Protein AF-A0A540NFS0-F1 (afdb_monomer)

Organism: Malus baccata (NCBI:txid106549)

pLDDT: mean 83.72, std 15.16, range [25.86, 98.44]

Structure (mmCIF, N/CA/C/O backbone):
data_AF-A0A540NFS0-F1
#
_entry.id   AF-A0A540NFS0-F1
#
loop_
_atom_site.group_PDB
_atom_site.id
_atom_site.type_symbol
_atom_site.label_atom_id
_atom_site.label_alt_id
_atom_site.label_comp_id
_atom_site.label_asym_id
_atom_site.label_entity_id
_atom_site.label_seq_id
_atom_site.pdbx_PDB_ins_code
_atom_site.Cartn_x
_atom_site.Cartn_y
_atom_site.Cartn_z
_atom_site.occupancy
_atom_site.B_iso_or_equiv
_atom_site.auth_seq_id
_atom_site.auth_comp_id
_atom_site.auth_asym_id
_atom_site.auth_atom_id
_atom_site.pdbx_PDB_model_num
ATOM 1 N N . MET A 1 1 ? 16.323 -4.408 -27.772 1.00 67.06 1 MET A N 1
ATOM 2 C CA . MET A 1 1 ? 15.916 -5.710 -27.208 1.00 67.06 1 MET A CA 1
ATOM 3 C C . MET A 1 1 ? 16.796 -5.988 -26.009 1.00 67.06 1 MET A C 1
ATOM 5 O O . MET A 1 1 ? 17.958 -5.592 -26.059 1.00 67.06 1 MET A O 1
ATOM 9 N N . SER A 1 2 ? 16.240 -6.564 -24.946 1.00 80.75 2 SER A N 1
ATOM 10 C CA . SER A 1 2 ? 17.033 -7.088 -23.833 1.00 80.75 2 SER A CA 1
ATOM 11 C C . SER A 1 2 ? 17.829 -8.321 -24.277 1.00 80.75 2 SER A C 1
ATOM 13 O O . SER A 1 2 ? 17.412 -9.046 -25.181 1.00 80.75 2 SER A O 1
ATOM 15 N N . ASN A 1 3 ? 18.979 -8.538 -23.646 1.00 79.00 3 ASN A N 1
ATOM 16 C CA . ASN A 1 3 ? 19.834 -9.702 -23.839 1.00 79.00 3 ASN A CA 1
ATOM 17 C C . ASN A 1 3 ? 19.382 -10.913 -23.006 1.00 79.00 3 ASN A C 1
ATOM 19 O O . ASN A 1 3 ? 19.748 -12.037 -23.337 1.00 79.00 3 ASN A O 1
ATOM 23 N N . THR A 1 4 ? 18.613 -10.701 -21.931 1.00 78.06 4 THR A N 1
ATOM 24 C CA . THR A 1 4 ? 18.210 -11.761 -20.987 1.00 78.06 4 THR A CA 1
ATOM 25 C C . THR A 1 4 ? 16.770 -12.232 -21.153 1.00 78.06 4 THR A C 1
ATOM 27 O O . THR A 1 4 ? 16.489 -13.395 -20.869 1.00 78.06 4 THR A O 1
ATOM 30 N N . ASN A 1 5 ? 15.853 -11.382 -21.625 1.00 79.75 5 ASN A N 1
ATOM 31 C CA . ASN A 1 5 ? 14.473 -11.786 -21.900 1.00 79.75 5 ASN A CA 1
ATOM 32 C C . ASN A 1 5 ? 13.927 -11.078 -23.156 1.00 79.75 5 ASN A C 1
ATOM 34 O O . ASN A 1 5 ? 13.853 -9.848 -23.167 1.00 79.75 5 ASN A O 1
ATOM 38 N N . PRO A 1 6 ? 13.500 -11.819 -24.197 1.00 84.88 6 PRO A N 1
ATOM 39 C CA . PRO A 1 6 ? 13.003 -11.228 -25.440 1.00 84.88 6 PRO A CA 1
ATOM 40 C C . PRO A 1 6 ? 11.716 -10.401 -25.280 1.00 84.88 6 PRO A C 1
ATOM 42 O O . PRO A 1 6 ? 11.425 -9.583 -26.148 1.00 84.88 6 PRO A O 1
ATOM 45 N N . GLU A 1 7 ? 10.965 -10.568 -24.189 1.00 85.31 7 GLU A N 1
ATOM 46 C CA . GLU A 1 7 ? 9.770 -9.767 -23.887 1.00 85.31 7 GLU A CA 1
ATOM 47 C C . GLU A 1 7 ? 10.099 -8.349 -23.398 1.00 85.31 7 GLU A C 1
ATOM 49 O O . GLU A 1 7 ? 9.220 -7.484 -23.344 1.00 85.31 7 GLU A O 1
ATOM 54 N N . TYR A 1 8 ? 11.357 -8.094 -23.023 1.00 91.88 8 TYR A N 1
ATOM 55 C CA . TYR A 1 8 ? 11.785 -6.802 -22.509 1.00 91.88 8 TYR A CA 1
ATOM 56 C C . TYR A 1 8 ? 12.587 -6.004 -23.527 1.00 91.88 8 TYR A C 1
ATOM 58 O O . TYR A 1 8 ? 13.374 -6.505 -24.338 1.00 91.88 8 TYR A O 1
ATOM 66 N N . VAL A 1 9 ? 12.425 -4.693 -23.432 1.00 95.12 9 VAL A N 1
ATOM 67 C CA . VAL A 1 9 ? 13.086 -3.727 -24.290 1.00 95.12 9 VAL A CA 1
ATOM 68 C C . VAL A 1 9 ? 13.785 -2.663 -23.463 1.00 95.12 9 VAL A C 1
ATOM 70 O O . VAL A 1 9 ? 13.350 -2.280 -22.380 1.00 95.12 9 VAL A O 1
ATOM 73 N N . HIS A 1 10 ? 14.865 -2.142 -24.030 1.00 95.88 10 HIS A N 1
ATOM 74 C CA . HIS A 1 10 ? 15.434 -0.868 -23.627 1.00 95.88 10 HIS A CA 1
ATOM 75 C C . HIS A 1 10 ? 14.914 0.198 -24.578 1.00 95.88 10 HIS A C 1
ATOM 77 O O . HIS A 1 10 ? 14.961 0.013 -25.797 1.00 95.88 10 HIS A O 1
ATOM 83 N N . ILE A 1 11 ? 14.471 1.324 -24.031 1.00 95.38 11 ILE A N 1
ATOM 84 C CA . ILE A 1 11 ? 14.077 2.482 -24.830 1.00 95.38 11 ILE A CA 1
ATOM 85 C C . ILE A 1 11 ? 15.196 3.507 -24.736 1.00 95.38 11 ILE A C 1
ATOM 87 O O . ILE A 1 11 ? 15.672 3.828 -23.647 1.00 95.38 11 ILE A O 1
ATOM 91 N N . LYS A 1 12 ? 15.637 4.004 -25.890 1.00 95.94 12 LYS A N 1
ATOM 92 C CA . LYS A 1 12 ? 16.743 4.952 -26.012 1.00 95.94 12 LYS A CA 1
ATOM 93 C C . LYS A 1 12 ? 16.241 6.219 -26.679 1.00 95.94 12 LYS A C 1
ATOM 95 O O . LYS A 1 12 ? 15.674 6.161 -27.767 1.00 95.94 12 LYS A O 1
ATOM 100 N N . CYS A 1 13 ? 16.471 7.360 -26.046 1.00 93.94 13 CYS A N 1
ATOM 101 C CA . CYS A 1 13 ? 16.164 8.646 -26.644 1.00 93.94 13 CYS A CA 1
ATOM 102 C C . CYS A 1 13 ? 17.103 8.900 -27.831 1.00 93.94 13 CYS A C 1
ATOM 104 O O . CYS A 1 13 ? 18.325 8.746 -27.730 1.00 93.94 13 CYS A O 1
ATOM 106 N N . SER A 1 14 ? 16.535 9.268 -28.978 1.00 94.81 14 SER A N 1
ATOM 107 C CA . SER A 1 14 ? 17.290 9.458 -30.218 1.00 94.81 14 SER A CA 1
ATOM 108 C C . SER A 1 14 ? 18.199 10.687 -30.173 1.00 94.81 14 SER A C 1
ATOM 110 O O . SER A 1 14 ? 19.272 10.647 -30.772 1.00 94.81 14 SER A O 1
ATOM 112 N N . SER A 1 15 ? 17.810 11.737 -29.440 1.00 95.06 15 SER A N 1
ATOM 113 C CA . SER A 1 15 ? 18.533 13.012 -29.391 1.00 95.06 15 SER A CA 1
ATOM 114 C C . SER A 1 15 ? 19.788 12.944 -28.524 1.00 95.06 15 SER A C 1
ATOM 116 O O . SER A 1 15 ? 20.881 13.238 -28.996 1.00 95.06 15 SER A O 1
ATOM 118 N N . ASN A 1 16 ? 19.658 12.514 -27.268 1.00 94.88 16 ASN A N 1
ATOM 119 C CA . ASN A 1 16 ? 20.776 12.476 -26.322 1.00 94.88 16 ASN A CA 1
ATOM 120 C C . ASN A 1 16 ? 21.456 11.102 -26.229 1.00 94.88 16 ASN A C 1
ATOM 122 O O . ASN A 1 16 ? 22.426 10.956 -25.491 1.00 94.88 16 ASN A O 1
ATOM 126 N N . ARG A 1 17 ? 20.957 10.098 -26.965 1.00 96.12 17 ARG A N 1
ATOM 127 C CA . ARG A 1 17 ? 21.465 8.717 -26.978 1.00 96.12 17 ARG A CA 1
ATOM 128 C C . ARG A 1 17 ? 21.472 8.040 -25.600 1.00 96.12 17 ARG A C 1
ATOM 130 O O . ARG A 1 17 ? 22.175 7.047 -25.437 1.00 96.12 17 ARG A O 1
ATOM 137 N N . LYS A 1 18 ? 20.674 8.510 -24.642 1.00 97.19 18 LYS A N 1
ATOM 138 C CA . LYS A 1 18 ? 20.559 7.904 -23.310 1.00 97.19 18 LYS A CA 1
ATOM 139 C C . LYS A 1 18 ? 19.346 6.988 -23.218 1.00 97.19 18 LYS A C 1
ATOM 141 O O . LYS A 1 18 ? 18.332 7.201 -23.885 1.00 97.19 18 LYS A O 1
ATOM 146 N N . TYR A 1 19 ? 19.453 5.967 -22.381 1.00 97.56 19 TYR A N 1
ATOM 147 C CA . TYR A 1 19 ? 18.373 5.042 -22.073 1.00 97.56 19 TYR A CA 1
ATOM 148 C C . TYR A 1 19 ? 17.400 5.656 -21.069 1.00 97.56 19 TYR A C 1
ATOM 150 O O . TYR A 1 19 ? 17.786 6.428 -20.181 1.00 97.56 19 TYR A O 1
ATOM 158 N N . LEU A 1 20 ? 16.126 5.315 -21.238 1.00 96.75 20 LEU A N 1
ATOM 159 C CA . LEU A 1 20 ? 15.072 5.665 -20.301 1.00 96.75 20 LEU A CA 1
ATOM 160 C C . LEU A 1 20 ? 15.255 4.856 -19.012 1.00 96.75 20 LEU A C 1
ATOM 162 O O . LEU A 1 20 ? 15.540 3.660 -19.054 1.00 96.75 20 LEU A O 1
ATOM 166 N N . LYS A 1 21 ? 15.086 5.520 -17.871 1.00 94.50 21 LYS A N 1
ATOM 167 C CA . LYS A 1 21 ? 15.074 4.912 -16.536 1.00 94.50 21 LYS A CA 1
ATOM 168 C C . LYS A 1 21 ? 14.161 5.693 -15.602 1.00 94.50 21 LYS A C 1
ATOM 170 O O . LYS A 1 21 ? 13.910 6.874 -15.849 1.00 94.50 21 LYS A O 1
ATOM 175 N N . LYS A 1 22 ? 13.727 5.083 -14.502 1.00 89.38 22 LYS A N 1
ATOM 176 C CA . LYS A 1 22 ? 13.072 5.828 -13.421 1.00 89.38 22 LYS A CA 1
ATOM 177 C C . LYS A 1 22 ? 14.056 6.808 -12.771 1.00 89.38 22 LYS A C 1
ATOM 179 O O . LYS A 1 22 ? 15.254 6.531 -12.657 1.00 89.38 22 LYS A O 1
ATOM 184 N N . ALA A 1 23 ? 13.563 7.982 -12.384 1.00 87.94 23 ALA A N 1
ATOM 185 C CA . ALA A 1 23 ? 14.337 8.943 -11.617 1.00 87.94 23 ALA A CA 1
ATOM 186 C C . ALA A 1 23 ? 14.851 8.282 -10.320 1.00 87.94 23 ALA A C 1
ATOM 188 O O . ALA A 1 23 ? 14.095 7.567 -9.662 1.00 87.94 23 ALA A O 1
ATOM 189 N N . PRO A 1 24 ? 16.127 8.494 -9.950 1.00 78.50 24 PRO A N 1
ATOM 190 C CA . PRO A 1 24 ? 16.738 7.813 -8.806 1.00 78.50 24 PRO A CA 1
ATOM 191 C C . PRO A 1 24 ? 16.224 8.334 -7.459 1.00 78.50 24 PRO A C 1
ATOM 193 O O . PRO A 1 24 ? 16.409 7.684 -6.433 1.00 78.50 24 PRO A O 1
ATOM 196 N N . GLU A 1 25 ? 15.610 9.516 -7.453 1.00 76.69 25 GLU A N 1
ATOM 197 C CA . GLU A 1 25 ? 15.046 10.113 -6.253 1.00 76.69 25 GLU A CA 1
ATOM 198 C C . GLU A 1 25 ? 13.857 9.285 -5.759 1.00 76.69 25 GLU A C 1
ATOM 200 O O . GLU A 1 25 ? 12.913 8.981 -6.496 1.00 76.69 25 GLU A O 1
ATOM 205 N N . LYS A 1 26 ? 13.924 8.888 -4.488 1.00 64.06 26 LYS A N 1
ATOM 206 C CA . LYS A 1 26 ? 12.953 7.977 -3.898 1.00 64.06 26 LYS A CA 1
ATOM 207 C C . LYS A 1 26 ? 11.562 8.612 -3.904 1.00 64.06 26 LYS A C 1
ATOM 209 O O . LYS A 1 26 ? 11.318 9.625 -3.259 1.00 64.06 26 LYS A O 1
ATOM 214 N N . GLY A 1 27 ? 10.644 7.957 -4.613 1.00 65.00 27 GLY A N 1
ATOM 215 C CA . GLY A 1 27 ? 9.249 8.375 -4.703 1.00 65.00 27 GLY A CA 1
ATOM 216 C C . GLY A 1 27 ? 8.964 9.480 -5.728 1.00 65.00 27 GLY A C 1
ATOM 217 O O . GLY A 1 27 ? 7.850 9.990 -5.821 1.00 65.00 27 GLY A O 1
ATOM 218 N N . THR A 1 28 ? 9.948 9.791 -6.563 1.00 76.69 28 THR A N 1
ATOM 219 C CA . THR A 1 28 ? 9.728 10.553 -7.785 1.00 76.69 28 THR A CA 1
ATOM 220 C C . THR A 1 28 ? 9.171 9.618 -8.875 1.00 76.69 28 THR A C 1
ATOM 222 O O . THR A 1 28 ? 9.769 8.569 -9.147 1.00 76.69 28 THR A O 1
ATOM 225 N N . PRO A 1 29 ? 8.027 9.947 -9.509 1.00 80.19 29 PRO A N 1
ATOM 226 C CA . PRO A 1 29 ? 7.399 9.072 -10.500 1.00 80.19 29 PRO A CA 1
ATOM 227 C C . PRO A 1 29 ? 8.037 9.187 -11.892 1.00 80.19 29 PRO A C 1
ATOM 229 O O . PRO A 1 29 ? 7.681 8.431 -12.786 1.00 80.19 29 PRO A O 1
ATOM 232 N N . TRP A 1 30 ? 8.963 10.118 -12.114 1.00 89.69 30 TRP A N 1
ATOM 233 C CA . TRP A 1 30 ? 9.432 10.472 -13.454 1.00 89.69 30 TRP A CA 1
ATOM 234 C C . TRP A 1 30 ? 10.271 9.392 -14.137 1.00 89.69 30 TRP A C 1
ATOM 236 O O . TRP A 1 30 ? 11.110 8.739 -13.514 1.00 89.69 30 TRP A O 1
ATOM 246 N N . ILE A 1 31 ? 10.101 9.280 -15.453 1.00 94.12 31 ILE A N 1
ATOM 247 C CA . ILE A 1 31 ? 11.006 8.567 -16.351 1.00 94.12 31 ILE A CA 1
ATOM 248 C C . ILE A 1 31 ? 11.923 9.584 -17.033 1.00 94.12 31 ILE A C 1
ATOM 250 O O . ILE A 1 31 ? 11.471 10.558 -17.629 1.00 94.12 31 ILE A O 1
ATOM 254 N N . LEU A 1 32 ? 13.230 9.341 -16.965 1.00 94.12 32 LEU A N 1
ATOM 255 C CA . LEU A 1 32 ? 14.272 10.211 -17.499 1.00 94.12 32 LEU A CA 1
ATOM 256 C C . LEU A 1 32 ? 15.066 9.488 -18.587 1.00 94.12 32 LEU A C 1
ATOM 258 O O . LEU A 1 32 ? 15.511 8.359 -18.389 1.00 94.12 32 LEU A O 1
ATOM 262 N N . ALA A 1 33 ? 15.348 10.170 -19.696 1.00 96.00 33 ALA A N 1
ATOM 263 C CA . ALA A 1 33 ? 16.338 9.728 -20.679 1.00 96.00 33 ALA A CA 1
ATOM 264 C C . ALA A 1 33 ? 17.755 10.090 -20.198 1.00 96.00 33 ALA A C 1
ATOM 266 O O . ALA A 1 33 ? 18.347 11.065 -20.667 1.00 96.00 33 ALA A O 1
ATOM 267 N N . ALA A 1 34 ? 18.269 9.348 -19.214 1.00 95.31 34 ALA A N 1
ATOM 268 C CA . ALA A 1 34 ? 19.476 9.719 -18.469 1.00 95.31 34 ALA A CA 1
ATOM 269 C C . ALA A 1 34 ? 20.478 8.577 -18.219 1.00 95.31 34 ALA A C 1
ATOM 271 O O . ALA A 1 34 ? 21.549 8.841 -17.678 1.00 95.31 34 ALA A O 1
ATOM 272 N N . ALA A 1 35 ? 20.168 7.324 -18.567 1.00 95.75 35 ALA A N 1
ATOM 273 C CA . ALA A 1 35 ? 21.117 6.216 -18.418 1.00 95.75 35 ALA A CA 1
ATOM 274 C C . ALA A 1 35 ? 22.099 6.149 -19.599 1.00 95.75 35 ALA A C 1
ATOM 276 O O . ALA A 1 35 ? 21.683 6.158 -20.752 1.00 95.75 35 ALA A O 1
ATOM 277 N N . GLU A 1 36 ? 23.397 6.026 -19.320 1.00 95.88 36 GLU A N 1
ATOM 278 C CA . GLU A 1 36 ? 24.425 5.875 -20.365 1.00 95.88 36 GLU A CA 1
ATOM 279 C C . GLU A 1 36 ? 24.456 4.455 -20.954 1.00 95.88 36 GLU A C 1
ATOM 281 O O . GLU A 1 36 ? 24.761 4.259 -22.130 1.00 95.88 36 GLU A O 1
ATOM 286 N N . GLN A 1 37 ? 24.108 3.454 -20.143 1.00 95.44 37 GLN A N 1
ATOM 287 C CA . GLN A 1 37 ? 24.152 2.037 -20.501 1.00 95.44 37 GLN A CA 1
ATOM 288 C C . GLN A 1 37 ? 22.843 1.332 -20.121 1.00 95.44 37 GLN A C 1
ATOM 290 O O . GLN A 1 37 ? 22.173 1.770 -19.179 1.00 95.44 37 GLN A O 1
ATOM 295 N N . PRO A 1 38 ? 22.468 0.256 -20.837 1.00 95.88 38 PRO A N 1
ATOM 296 C CA . PRO A 1 38 ? 21.357 -0.588 -20.430 1.00 95.88 38 PRO A CA 1
ATOM 297 C C . PRO A 1 38 ? 21.708 -1.338 -19.138 1.00 95.88 38 PRO A C 1
ATOM 299 O O . PRO A 1 38 ? 22.804 -1.871 -18.988 1.00 95.88 38 PRO A O 1
ATOM 302 N N . VAL A 1 39 ? 20.754 -1.389 -18.216 1.00 94.94 39 VAL A N 1
ATOM 303 C CA . VAL A 1 39 ? 20.809 -2.157 -16.966 1.00 94.94 39 VAL A CA 1
ATOM 304 C C . VAL A 1 39 ? 19.615 -3.103 -16.935 1.00 94.94 39 VAL A C 1
ATOM 306 O O . VAL A 1 39 ? 18.470 -2.644 -17.015 1.00 94.94 39 VAL A O 1
ATOM 309 N N . GLU A 1 40 ? 19.894 -4.404 -16.836 1.00 92.81 40 GLU A N 1
ATOM 310 C CA . GLU A 1 40 ? 18.890 -5.481 -16.862 1.00 92.81 40 GLU A CA 1
ATOM 311 C C . GLU A 1 40 ? 18.582 -6.080 -15.485 1.00 92.81 40 GLU A C 1
ATOM 313 O O . GLU A 1 40 ? 17.613 -6.822 -15.336 1.00 92.81 40 GLU A O 1
ATOM 318 N N . ASP A 1 41 ? 19.368 -5.742 -14.460 1.00 87.69 41 ASP A N 1
ATOM 319 C CA . ASP A 1 41 ? 19.087 -6.172 -13.093 1.00 87.69 41 ASP A CA 1
ATOM 320 C C . ASP A 1 41 ? 17.786 -5.524 -12.601 1.00 87.69 41 ASP A C 1
ATOM 322 O O . ASP A 1 41 ? 17.691 -4.307 -12.422 1.00 87.69 41 ASP A O 1
ATOM 326 N N . ARG A 1 42 ? 16.769 -6.362 -12.399 1.00 85.00 42 ARG A N 1
ATOM 327 C CA . ARG A 1 42 ? 15.421 -5.958 -11.989 1.00 85.00 42 ARG A CA 1
ATOM 328 C C . ARG A 1 42 ? 15.356 -5.495 -10.538 1.00 85.00 42 ARG A C 1
ATOM 330 O O . ARG A 1 42 ? 14.374 -4.867 -10.175 1.00 85.00 42 ARG A O 1
ATOM 337 N N . ASN A 1 43 ? 16.374 -5.775 -9.726 1.00 81.88 43 ASN A N 1
ATOM 338 C CA . ASN A 1 43 ? 16.438 -5.329 -8.336 1.00 81.88 43 ASN A CA 1
ATOM 339 C C . ASN A 1 43 ? 17.148 -3.975 -8.192 1.00 81.88 43 ASN A C 1
ATOM 341 O O . ASN A 1 43 ? 17.107 -3.365 -7.123 1.00 81.88 43 ASN A O 1
ATOM 345 N N . GLN A 1 44 ? 17.790 -3.477 -9.255 1.00 84.81 44 GLN A N 1
ATOM 346 C CA . GLN A 1 44 ? 18.489 -2.198 -9.218 1.00 84.81 44 GLN A CA 1
ATOM 347 C C . GLN A 1 44 ? 17.548 -1.030 -9.541 1.00 84.81 44 GLN A C 1
ATOM 349 O O . GLN A 1 44 ? 16.890 -1.043 -10.581 1.00 84.81 44 GLN A O 1
ATOM 354 N N . PRO A 1 45 ? 17.548 0.057 -8.743 1.00 81.06 45 PRO A N 1
ATOM 355 C CA . PRO A 1 45 ? 16.781 1.271 -9.049 1.00 81.06 45 PRO A CA 1
ATOM 356 C C . PRO A 1 45 ? 17.141 1.918 -10.396 1.00 81.06 45 PRO A C 1
ATOM 358 O O . PRO A 1 45 ? 16.387 2.723 -10.933 1.00 81.06 45 PRO A O 1
ATOM 361 N N . THR A 1 46 ? 18.315 1.587 -10.935 1.00 89.06 46 THR A N 1
ATOM 362 C CA . THR A 1 46 ? 18.825 2.037 -12.234 1.00 89.06 46 THR A CA 1
ATOM 363 C C . THR A 1 46 ? 18.372 1.168 -13.406 1.00 89.06 46 THR A C 1
ATOM 365 O O . THR A 1 46 ? 18.803 1.439 -14.526 1.00 89.06 46 THR A O 1
ATOM 368 N N . CYS A 1 47 ? 17.530 0.153 -13.174 1.00 91.00 47 CYS A N 1
ATOM 369 C CA . CYS A 1 47 ? 16.975 -0.706 -14.214 1.00 91.00 47 CYS A CA 1
ATOM 370 C C . CYS A 1 47 ? 16.395 0.121 -15.373 1.00 91.00 47 CYS A C 1
ATOM 372 O O . CYS A 1 47 ? 15.760 1.159 -15.185 1.00 91.00 47 CYS A O 1
ATOM 374 N N . THR A 1 48 ? 16.636 -0.354 -16.592 1.00 96.12 48 THR A N 1
ATOM 375 C CA . THR A 1 48 ? 16.224 0.315 -17.843 1.00 96.12 48 THR A CA 1
ATOM 376 C C . THR A 1 48 ? 15.284 -0.550 -18.678 1.00 96.12 48 THR A C 1
ATOM 378 O O . THR A 1 48 ? 15.047 -0.259 -19.853 1.00 96.12 48 THR A O 1
ATOM 381 N N . LEU A 1 49 ? 14.815 -1.659 -18.103 1.00 95.56 49 LEU A N 1
ATOM 382 C CA . LEU A 1 49 ? 13.938 -2.599 -18.778 1.00 95.56 49 LEU A CA 1
ATOM 383 C C . LEU A 1 49 ? 12.501 -2.096 -18.747 1.00 95.56 49 LEU A C 1
ATOM 385 O O . LEU A 1 49 ? 11.961 -1.730 -17.699 1.00 95.56 49 LEU A O 1
ATOM 389 N N . PHE A 1 50 ? 11.874 -2.159 -19.912 1.00 94.44 50 PHE A N 1
ATOM 390 C CA . PHE A 1 50 ? 10.449 -1.972 -20.072 1.00 94.44 50 PHE A CA 1
ATOM 391 C C . PHE A 1 50 ? 9.830 -3.179 -20.765 1.00 94.44 50 PHE A C 1
ATOM 393 O O . PHE A 1 50 ? 10.486 -3.855 -21.557 1.00 94.44 50 PHE A O 1
ATOM 400 N N . LYS A 1 51 ? 8.554 -3.423 -20.491 1.00 90.81 51 LYS A N 1
ATOM 401 C CA . LYS A 1 51 ? 7.726 -4.399 -21.194 1.00 90.81 51 LYS A CA 1
ATOM 402 C C . LYS A 1 51 ? 6.674 -3.653 -22.009 1.00 90.81 51 LYS A C 1
ATOM 404 O O . LYS A 1 51 ? 6.114 -2.666 -21.531 1.00 90.81 51 LYS A O 1
ATOM 409 N N . LEU A 1 52 ? 6.440 -4.109 -23.235 1.00 88.00 52 LEU A N 1
ATOM 410 C CA . LEU A 1 52 ? 5.347 -3.633 -24.077 1.00 88.00 52 LEU A CA 1
ATOM 411 C C . LEU A 1 52 ? 4.193 -4.624 -23.952 1.00 88.00 52 LEU A C 1
ATOM 413 O O . LEU A 1 52 ? 4.352 -5.798 -24.273 1.00 88.00 52 LEU A O 1
ATOM 417 N N . GLU A 1 53 ? 3.050 -4.157 -23.468 1.00 83.75 53 GLU A N 1
ATOM 418 C CA . GLU A 1 53 ? 1.841 -4.965 -23.319 1.00 83.75 53 GLU A CA 1
ATOM 419 C C . GLU A 1 53 ? 0.762 -4.467 -24.291 1.00 83.75 53 GLU A C 1
ATOM 421 O O . GLU A 1 53 ? 0.587 -3.257 -24.416 1.00 83.75 53 GLU A O 1
ATOM 426 N N . PRO A 1 54 ? 0.026 -5.338 -24.996 1.00 78.06 54 PRO A N 1
ATOM 427 C CA . PRO A 1 54 ? -1.092 -4.911 -25.840 1.00 78.06 54 PRO A CA 1
ATOM 428 C C . PRO A 1 54 ? -2.179 -4.190 -25.026 1.00 78.06 54 PRO A C 1
ATOM 430 O O . PRO A 1 54 ? -2.534 -4.629 -23.933 1.00 78.06 54 PRO A O 1
ATOM 433 N N . SER A 1 55 ? -2.726 -3.086 -25.544 1.00 65.25 55 SER A N 1
ATOM 434 C CA . SER A 1 55 ? -3.695 -2.256 -24.808 1.00 65.25 55 SER A CA 1
ATOM 435 C C . SER A 1 55 ? -5.167 -2.694 -24.948 1.00 65.25 55 SER A C 1
ATOM 437 O O . SER A 1 55 ? -6.006 -2.195 -24.192 1.00 65.25 55 SER A O 1
ATOM 439 N N . GLY A 1 56 ? -5.497 -3.605 -25.874 1.00 57.62 56 GLY A N 1
ATOM 440 C CA . GLY A 1 56 ? -6.877 -3.984 -26.212 1.00 57.62 56 GLY A CA 1
ATOM 441 C C . GLY A 1 56 ? -7.176 -5.486 -26.115 1.00 57.62 56 GLY A C 1
ATOM 442 O O . GLY A 1 56 ? -6.292 -6.325 -26.258 1.00 57.62 56 GLY A O 1
ATOM 443 N N . LYS A 1 57 ? -8.456 -5.821 -25.880 1.00 48.56 57 LYS A N 1
ATOM 444 C CA . LYS A 1 57 ? -9.006 -7.194 -25.961 1.00 48.56 57 LYS A CA 1
ATOM 445 C C . LYS A 1 57 ? -9.510 -7.557 -27.368 1.00 48.56 57 LYS A C 1
ATOM 447 O O . LYS A 1 57 ? -9.906 -8.696 -27.592 1.00 48.56 57 LYS A O 1
ATOM 452 N N . GLU A 1 58 ? -9.525 -6.598 -28.293 1.00 49.47 58 GLU A N 1
ATOM 453 C CA . GLU A 1 58 ? -10.049 -6.760 -29.651 1.00 49.47 58 GLU A CA 1
ATOM 454 C C . GLU A 1 58 ? -8.931 -6.773 -30.696 1.00 49.47 58 GLU A C 1
ATOM 456 O O . GLU A 1 58 ? -7.946 -6.044 -30.598 1.00 49.47 58 GLU A O 1
ATOM 461 N N . TYR A 1 59 ? -9.136 -7.581 -31.737 1.00 47.56 59 TYR A N 1
ATOM 462 C CA . TYR A 1 59 ? -8.171 -7.900 -32.797 1.00 47.56 59 TYR A CA 1
ATOM 463 C C . TYR A 1 59 ? -7.695 -6.683 -33.625 1.00 47.56 59 TYR A C 1
ATOM 465 O O . TYR A 1 59 ? -6.736 -6.795 -34.385 1.00 47.56 59 TYR A O 1
ATOM 473 N N . HIS A 1 60 ? -8.349 -5.523 -33.488 1.00 52.72 60 HIS A N 1
ATOM 474 C CA . HIS A 1 60 ? -8.061 -4.302 -34.248 1.00 52.72 60 HIS A CA 1
ATOM 475 C C . HIS A 1 60 ? -7.257 -3.235 -33.478 1.00 52.72 60 HIS A C 1
ATOM 477 O O . HIS A 1 60 ? -6.945 -2.202 -34.062 1.00 52.72 60 HIS A O 1
ATOM 483 N N . ASP A 1 61 ? -6.884 -3.462 -32.210 1.00 53.47 61 ASP A N 1
ATOM 484 C CA . ASP A 1 61 ? -6.149 -2.479 -31.381 1.00 53.47 61 ASP A CA 1
ATOM 485 C C . ASP A 1 61 ? -4.642 -2.796 -31.237 1.00 53.47 61 ASP A C 1
ATOM 487 O O . ASP A 1 61 ? -3.975 -2.316 -30.319 1.00 53.47 61 ASP A O 1
ATOM 491 N N . ASN A 1 62 ? -4.091 -3.611 -32.147 1.00 56.72 62 ASN A N 1
ATOM 492 C CA . ASN A 1 62 ? -2.712 -4.130 -32.091 1.00 56.72 62 ASN A CA 1
ATOM 493 C C . ASN A 1 62 ? -1.614 -3.051 -32.171 1.00 56.72 62 ASN A C 1
ATOM 495 O O . ASN A 1 62 ? -0.466 -3.331 -31.831 1.00 56.72 62 ASN A O 1
ATOM 499 N N . ASP A 1 63 ? -1.954 -1.828 -32.581 1.00 66.75 63 ASP A N 1
ATOM 500 C CA . ASP A 1 63 ? -1.005 -0.713 -32.675 1.00 66.75 63 ASP A CA 1
ATOM 501 C C . ASP A 1 63 ? -0.855 0.061 -31.355 1.00 66.75 63 ASP A C 1
ATOM 503 O O . ASP A 1 63 ? 0.023 0.920 -31.227 1.00 66.75 63 ASP A O 1
ATOM 507 N N . LYS A 1 64 ? -1.691 -0.229 -30.349 1.00 73.50 64 LYS A N 1
ATOM 508 C CA . LYS A 1 64 ? -1.613 0.409 -29.032 1.00 73.50 64 LYS A CA 1
ATOM 509 C C . LYS A 1 64 ? -0.930 -0.504 -28.030 1.00 73.50 64 LYS A C 1
ATOM 511 O O . LYS A 1 64 ? -1.424 -1.578 -27.686 1.00 73.50 64 LYS A O 1
ATOM 516 N N . VAL A 1 65 ? 0.178 -0.014 -27.488 1.00 80.75 65 VAL A N 1
ATOM 517 C CA . VAL A 1 65 ? 0.928 -0.685 -26.430 1.00 80.75 65 VAL A CA 1
ATOM 518 C C . VAL A 1 65 ? 0.900 0.132 -25.148 1.00 80.75 65 VAL A C 1
ATOM 520 O O . VAL A 1 65 ? 1.032 1.356 -25.152 1.00 80.75 65 VAL A O 1
ATOM 523 N N . ARG A 1 66 ? 0.759 -0.569 -24.032 1.00 84.06 66 ARG A N 1
ATOM 524 C CA . ARG A 1 66 ? 1.048 -0.086 -22.693 1.00 84.06 66 ARG A CA 1
ATOM 525 C C . ARG A 1 66 ? 2.513 -0.347 -22.408 1.00 84.06 66 ARG A C 1
ATOM 527 O O . ARG A 1 66 ? 3.039 -1.423 -22.686 1.00 84.06 66 ARG A O 1
ATOM 534 N N . LEU A 1 67 ? 3.179 0.655 -21.862 1.00 89.06 67 LEU A N 1
ATOM 535 C CA . LEU A 1 67 ? 4.573 0.549 -21.478 1.00 89.06 67 LEU A CA 1
ATOM 536 C C . LEU A 1 67 ? 4.642 0.283 -19.976 1.00 89.06 67 LEU A C 1
ATOM 538 O O . LEU A 1 67 ? 4.086 1.056 -19.208 1.00 89.06 67 LEU A O 1
ATOM 542 N N . VAL A 1 68 ? 5.334 -0.768 -19.550 1.00 87.12 68 VAL A N 1
ATOM 543 C CA . VAL A 1 68 ? 5.507 -1.117 -18.131 1.00 87.12 68 VAL A CA 1
ATOM 544 C C . VAL A 1 68 ? 6.978 -1.022 -17.768 1.00 87.12 68 VAL A C 1
ATOM 546 O O . VAL A 1 68 ? 7.817 -1.627 -18.428 1.00 87.12 68 VAL A O 1
ATOM 549 N N . HIS A 1 69 ? 7.315 -0.280 -16.717 1.00 89.69 69 HIS A N 1
ATOM 550 C CA . HIS A 1 69 ? 8.663 -0.257 -16.156 1.00 89.69 69 HIS A CA 1
ATOM 551 C C . HIS A 1 69 ? 8.892 -1.520 -15.315 1.00 89.69 69 HIS A C 1
ATOM 553 O O . HIS A 1 69 ? 8.248 -1.704 -14.281 1.00 89.69 69 HIS A O 1
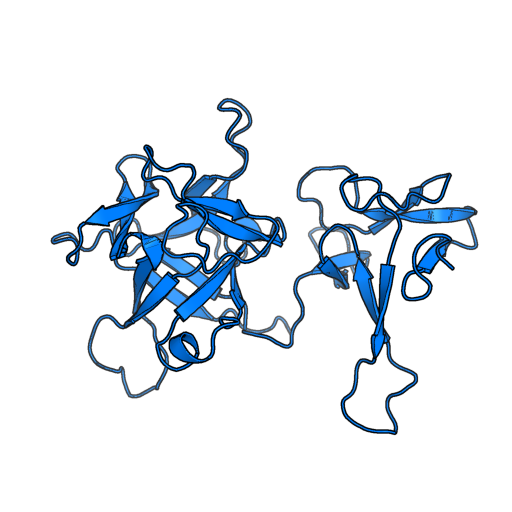ATOM 559 N N . VAL A 1 70 ? 9.808 -2.391 -15.750 1.00 86.12 70 VAL A N 1
ATOM 560 C CA . VAL A 1 70 ? 9.935 -3.770 -15.238 1.00 86.12 70 VAL A CA 1
ATOM 561 C C . VAL A 1 70 ? 10.324 -3.821 -13.763 1.00 86.12 70 VAL A C 1
ATOM 563 O O . VAL A 1 70 ? 9.812 -4.670 -13.039 1.00 86.12 70 VAL A O 1
ATOM 566 N N . GLN A 1 71 ? 11.203 -2.927 -13.299 1.00 84.81 71 GLN A N 1
ATOM 567 C CA . GLN A 1 71 ? 11.649 -2.929 -11.900 1.00 84.81 71 GLN A CA 1
ATOM 568 C C . GLN A 1 71 ? 10.528 -2.558 -10.927 1.00 84.81 71 GLN A C 1
ATOM 570 O O . GLN A 1 71 ? 10.453 -3.128 -9.846 1.00 84.81 71 GLN A O 1
ATOM 575 N N . SER A 1 72 ? 9.660 -1.610 -11.290 1.00 76.69 72 SER A N 1
ATOM 576 C CA . SER A 1 72 ? 8.565 -1.189 -10.408 1.00 76.69 72 SER A CA 1
ATOM 577 C C . SER A 1 72 ? 7.249 -1.915 -10.683 1.00 76.69 72 SER A C 1
ATOM 579 O O . SER A 1 72 ? 6.324 -1.789 -9.891 1.00 76.69 72 SER A O 1
ATOM 581 N N . GLY A 1 73 ? 7.125 -2.600 -11.824 1.00 78.06 73 GLY A N 1
ATOM 582 C CA . GLY A 1 73 ? 5.863 -3.191 -12.276 1.00 78.06 73 GLY A CA 1
ATOM 583 C C . GLY A 1 73 ? 4.758 -2.155 -12.513 1.00 78.06 73 GLY A C 1
ATOM 584 O O . GLY A 1 73 ? 3.584 -2.460 -12.334 1.00 78.06 73 GLY A O 1
ATOM 585 N N . LEU A 1 74 ? 5.126 -0.914 -12.851 1.00 78.25 74 LEU A N 1
ATOM 586 C CA . LEU A 1 74 ? 4.194 0.208 -13.013 1.00 78.25 74 LEU A CA 1
ATOM 587 C C . LEU A 1 74 ? 4.123 0.640 -14.478 1.00 78.25 74 LEU A C 1
ATOM 589 O O . LEU A 1 74 ? 5.127 0.597 -15.190 1.00 78.25 74 LEU A O 1
ATOM 593 N N . TYR A 1 75 ? 2.958 1.115 -14.898 1.00 82.75 75 TYR A N 1
ATOM 594 C CA . TYR A 1 75 ? 2.696 1.612 -16.242 1.00 82.75 75 TYR A CA 1
ATOM 595 C C . TYR A 1 75 ? 3.301 2.989 -16.440 1.00 82.75 75 TYR A C 1
ATOM 597 O O . TYR A 1 75 ? 3.284 3.818 -15.542 1.00 82.75 75 TYR A O 1
ATOM 605 N N . VAL A 1 76 ? 3.822 3.257 -17.624 1.00 87.44 76 VAL A N 1
ATOM 606 C CA . VAL A 1 76 ? 4.393 4.542 -17.998 1.00 87.44 76 VAL A CA 1
ATOM 607 C C . VAL A 1 76 ? 3.362 5.305 -18.815 1.00 87.44 76 VAL A C 1
ATOM 609 O O . VAL A 1 76 ? 2.897 4.815 -19.843 1.00 87.44 76 VAL A O 1
ATOM 612 N N . ARG A 1 77 ? 3.038 6.525 -18.386 1.00 85.00 77 ARG A N 1
ATOM 613 C CA . ARG A 1 77 ? 2.162 7.441 -19.125 1.00 85.00 77 ARG A CA 1
ATOM 614 C C . ARG A 1 77 ? 2.611 8.895 -18.958 1.00 85.00 77 ARG A C 1
ATOM 616 O O . ARG A 1 77 ? 3.387 9.187 -18.047 1.00 85.00 77 ARG A O 1
ATOM 623 N N . PRO A 1 78 ? 2.125 9.821 -19.797 1.00 83.00 78 PRO A N 1
ATOM 624 C CA . PRO A 1 78 ? 2.201 11.242 -19.491 1.00 83.00 78 PRO A CA 1
ATOM 625 C C . PRO A 1 78 ? 1.436 11.542 -18.193 1.00 83.00 78 PRO A C 1
ATOM 627 O O . PRO A 1 78 ? 0.287 11.131 -18.042 1.00 83.00 78 PRO A O 1
ATOM 630 N N . ILE A 1 79 ? 2.073 12.241 -17.258 1.00 74.88 79 ILE A N 1
ATOM 631 C CA . ILE A 1 79 ? 1.475 12.722 -16.010 1.00 74.88 79 ILE A CA 1
ATOM 632 C C . ILE A 1 79 ? 1.806 14.206 -15.813 1.00 74.88 79 ILE A C 1
ATOM 634 O O . ILE A 1 79 ? 2.819 14.705 -16.311 1.00 74.88 79 ILE A O 1
ATOM 638 N N . THR A 1 80 ? 0.952 14.895 -15.060 1.00 74.88 80 THR A N 1
ATOM 639 C CA . THR A 1 80 ? 1.120 16.305 -14.696 1.00 74.88 80 THR A CA 1
ATOM 640 C C . THR A 1 80 ? 1.254 16.425 -13.181 1.00 74.88 80 THR A C 1
ATOM 642 O O . THR A 1 80 ? 0.404 15.929 -12.444 1.00 74.88 80 THR A O 1
ATOM 645 N N . GLU A 1 81 ? 2.318 17.073 -12.704 1.00 65.06 81 GLU A N 1
ATOM 646 C CA . GLU A 1 81 ? 2.562 17.303 -11.276 1.00 65.06 81 GLU A CA 1
ATOM 647 C C . GLU A 1 81 ? 3.287 18.641 -11.052 1.00 65.06 81 GLU A C 1
ATOM 649 O O . GLU A 1 81 ? 4.400 18.877 -11.534 1.00 65.06 81 GLU A O 1
ATOM 654 N N . GLY A 1 82 ? 2.652 19.534 -10.289 1.00 73.44 82 GLY A N 1
ATOM 655 C CA . GLY A 1 82 ? 3.171 20.874 -10.023 1.00 73.44 82 GLY A CA 1
ATOM 656 C C . GLY A 1 82 ? 3.370 21.671 -11.314 1.00 73.44 82 GLY A C 1
ATOM 657 O O . GLY A 1 82 ? 2.425 21.894 -12.060 1.00 73.44 82 GLY A O 1
ATOM 658 N N . LYS A 1 83 ? 4.611 22.095 -11.573 1.00 77.94 83 LYS A N 1
ATOM 659 C CA . LYS A 1 83 ? 4.993 22.839 -12.788 1.00 77.94 83 LYS A CA 1
ATOM 660 C C . LYS A 1 83 ? 5.316 21.953 -13.998 1.00 77.94 83 LYS A C 1
ATOM 662 O O . LYS A 1 83 ? 5.701 22.475 -15.039 1.00 77.94 83 LYS A O 1
ATOM 667 N N . PHE A 1 84 ? 5.284 20.631 -13.838 1.00 73.06 84 PHE A N 1
ATOM 668 C CA . PHE A 1 84 ? 5.654 19.687 -14.885 1.00 73.06 84 PHE A CA 1
ATOM 669 C C . PHE A 1 84 ? 4.386 19.133 -15.520 1.00 73.06 84 PHE A C 1
ATOM 671 O O . PHE A 1 84 ? 3.690 18.328 -14.908 1.00 73.06 84 PHE A O 1
ATOM 678 N N . GLU A 1 85 ? 4.089 19.572 -16.738 1.00 75.69 85 GLU A N 1
ATOM 679 C CA . GLU A 1 85 ? 2.917 19.132 -17.493 1.00 75.69 85 GLU A CA 1
ATOM 680 C C . GLU A 1 85 ? 3.304 18.063 -18.518 1.00 75.69 85 GLU A C 1
ATOM 682 O O . GLU A 1 85 ? 4.316 18.189 -19.210 1.00 75.69 85 GLU A O 1
ATOM 687 N N . SER A 1 86 ? 2.490 17.008 -18.619 1.00 80.31 86 SER A N 1
ATOM 688 C CA . SER A 1 86 ? 2.619 15.950 -19.636 1.00 80.31 86 SER A CA 1
ATOM 689 C C . SER A 1 86 ? 4.004 15.284 -19.714 1.00 80.31 86 SER A C 1
ATOM 691 O O . SER A 1 86 ? 4.472 14.900 -20.788 1.00 80.31 86 SER A O 1
ATOM 693 N N . CYS A 1 87 ? 4.672 15.117 -18.573 1.00 84.19 87 CYS A N 1
ATOM 694 C CA . CYS A 1 87 ? 5.965 14.439 -18.486 1.00 84.19 87 CYS A CA 1
ATOM 695 C C . CYS A 1 87 ? 5.771 12.924 -18.318 1.00 84.19 87 CYS A C 1
ATOM 697 O O . CYS A 1 87 ? 4.822 12.487 -17.676 1.00 84.19 87 CYS A O 1
ATOM 699 N N . LEU A 1 88 ? 6.665 12.095 -18.869 1.00 89.38 88 LEU A N 1
ATOM 700 C CA . LEU A 1 88 ? 6.571 10.642 -18.689 1.00 89.38 88 LEU A CA 1
ATOM 701 C C . LEU A 1 88 ? 6.821 10.264 -17.227 1.00 89.38 88 LEU A C 1
ATOM 703 O O . LEU A 1 88 ? 7.866 10.593 -16.663 1.00 89.38 88 LEU A O 1
ATOM 707 N N . GLY A 1 89 ? 5.899 9.510 -16.641 1.00 86.31 89 GLY A N 1
ATOM 708 C CA . GLY A 1 89 ? 6.050 8.966 -15.302 1.00 86.31 89 GLY A CA 1
ATOM 709 C C . GLY A 1 89 ? 5.369 7.616 -15.131 1.00 86.31 89 GLY A C 1
ATOM 710 O O . GLY A 1 89 ? 4.573 7.191 -15.968 1.00 86.31 89 GLY A O 1
ATOM 711 N N . VAL A 1 90 ? 5.730 6.926 -14.053 1.00 82.25 90 VAL A N 1
ATOM 712 C CA . VAL A 1 90 ? 5.168 5.631 -13.674 1.00 82.25 90 VAL A CA 1
ATOM 713 C C . VAL A 1 90 ? 3.916 5.792 -12.816 1.00 82.25 90 VAL A C 1
ATOM 715 O O . VAL A 1 90 ? 3.884 6.609 -11.898 1.00 82.25 90 VAL A O 1
ATOM 718 N N . VAL A 1 91 ? 2.902 4.981 -13.093 1.00 70.56 91 VAL A N 1
ATOM 719 C CA . VAL A 1 91 ? 1.611 4.926 -12.404 1.00 70.56 91 VAL A CA 1
ATOM 720 C C . VAL A 1 91 ? 1.123 3.482 -12.284 1.00 70.56 91 VAL A C 1
ATOM 722 O O . VAL A 1 91 ? 1.538 2.600 -13.033 1.00 70.56 91 VAL A O 1
ATOM 725 N N . THR A 1 92 ? 0.210 3.222 -11.359 1.00 64.62 92 THR A N 1
ATOM 726 C CA . THR A 1 92 ? -0.557 1.968 -11.332 1.00 64.62 92 THR A CA 1
ATOM 727 C C . THR A 1 92 ? -1.555 1.934 -12.500 1.00 64.62 92 THR A C 1
ATOM 729 O O . THR A 1 92 ? -2.041 2.988 -12.909 1.00 64.62 92 THR A O 1
ATOM 732 N N . GLU A 1 93 ? -1.839 0.754 -13.064 1.00 59.97 93 GLU A N 1
ATOM 733 C CA . GLU A 1 93 ? -2.768 0.603 -14.198 1.00 59.97 93 GLU A CA 1
ATOM 734 C C . GLU A 1 93 ? -4.177 1.111 -13.860 1.00 59.97 93 GLU A C 1
ATOM 736 O O . GLU A 1 93 ? -4.670 0.896 -12.756 1.00 59.97 93 GLU A O 1
ATOM 741 N N . GLU A 1 94 ? -4.855 1.730 -14.828 1.00 48.97 94 GLU A N 1
ATOM 742 C CA . GLU A 1 94 ? -6.230 2.230 -14.674 1.00 48.97 94 GLU A CA 1
ATOM 743 C C . GLU A 1 94 ? -7.312 1.135 -14.775 1.00 48.97 94 GLU A C 1
ATOM 745 O O . GLU A 1 94 ? -8.490 1.444 -14.622 1.00 48.97 94 GLU A O 1
ATOM 750 N N . ASN A 1 95 ? -6.957 -0.145 -14.975 1.00 41.09 95 ASN A N 1
ATOM 751 C CA . ASN A 1 95 ? -7.938 -1.216 -15.222 1.00 41.09 95 ASN A CA 1
ATOM 752 C C . ASN A 1 95 ? -8.050 -2.322 -14.158 1.00 41.09 95 ASN A C 1
ATOM 754 O O . ASN A 1 95 ? -8.761 -3.304 -14.377 1.00 41.09 95 ASN A O 1
ATOM 758 N N . SER A 1 96 ? -7.496 -2.130 -12.962 1.00 39.22 96 SER A N 1
ATOM 759 C CA . SER A 1 96 ? -7.979 -2.854 -11.782 1.00 39.22 96 SER A CA 1
ATOM 760 C C . SER A 1 96 ? -8.049 -1.933 -10.567 1.00 39.22 96 SER A C 1
ATOM 762 O O . SER A 1 96 ? -7.046 -1.673 -9.912 1.00 39.22 96 SER A O 1
ATOM 764 N N . LEU A 1 97 ? -9.285 -1.508 -10.284 1.00 46.25 97 LEU A N 1
ATOM 765 C CA . LEU A 1 97 ? -9.775 -0.831 -9.080 1.00 46.25 97 LEU A CA 1
ATOM 766 C C . LEU A 1 97 ? -9.331 0.632 -8.930 1.00 46.25 97 LEU A C 1
ATOM 768 O O . LEU A 1 97 ? -8.184 0.949 -8.631 1.00 46.25 97 LEU A O 1
ATOM 772 N N . SER A 1 98 ? -10.314 1.524 -9.108 1.00 65.62 98 SER A N 1
ATOM 773 C CA . SER A 1 98 ? -10.277 2.940 -8.731 1.00 65.62 98 SER A CA 1
ATOM 774 C C . SER A 1 98 ? -9.447 3.141 -7.465 1.00 65.62 98 SER A C 1
ATOM 776 O O . SER A 1 98 ? -9.781 2.548 -6.433 1.00 65.62 98 SER A O 1
ATOM 778 N N . SER A 1 99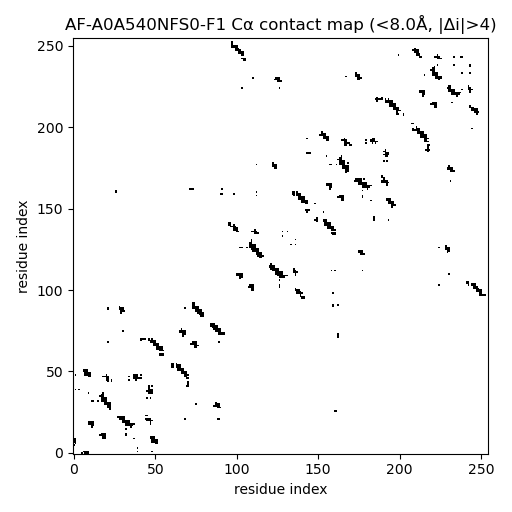 ? -8.389 3.959 -7.533 1.00 79.62 99 SER A N 1
ATOM 779 C CA . SER A 1 99 ? -7.624 4.300 -6.335 1.00 79.62 99 SER A CA 1
ATOM 780 C C . SER A 1 99 ? -8.573 4.770 -5.242 1.00 79.62 99 SER A C 1
ATOM 782 O O . SER A 1 99 ? -9.526 5.509 -5.497 1.00 79.62 99 SER A O 1
ATOM 784 N N . PHE A 1 100 ? -8.298 4.355 -4.020 1.00 86.69 100 PHE A N 1
ATOM 785 C CA . PHE A 1 100 ? -9.067 4.750 -2.861 1.00 86.69 100 PHE A CA 1
ATOM 786 C C . PHE A 1 100 ? -8.172 5.435 -1.840 1.00 86.69 100 PHE A C 1
ATOM 788 O O . PHE A 1 100 ? -6.940 5.341 -1.878 1.00 86.69 100 PHE A O 1
ATOM 795 N N . VAL A 1 101 ? -8.828 6.125 -0.919 1.00 92.50 101 VAL A N 1
ATOM 796 C CA . VAL A 1 101 ? -8.219 6.702 0.275 1.00 92.50 101 VAL A CA 1
ATOM 797 C C . VAL A 1 101 ? -8.908 6.118 1.501 1.00 92.50 101 VAL A C 1
ATOM 799 O O . VAL A 1 101 ? -10.106 5.823 1.465 1.00 92.50 101 VAL A O 1
ATOM 802 N N . LEU A 1 102 ? -8.148 5.946 2.580 1.00 94.94 102 LEU A N 1
ATOM 803 C CA . LEU A 1 102 ? -8.677 5.579 3.891 1.00 94.94 102 LEU A CA 1
ATOM 804 C C . LEU A 1 102 ? -8.567 6.781 4.809 1.00 94.94 102 LEU A C 1
ATOM 806 O O . LEU A 1 102 ? -7.485 7.354 4.933 1.00 94.94 102 LEU A O 1
ATOM 810 N N . LYS A 1 103 ? -9.665 7.138 5.465 1.00 95.12 103 LYS A N 1
ATOM 811 C CA . LYS A 1 103 ? -9.696 8.177 6.494 1.00 95.12 103 LYS A CA 1
ATOM 812 C C . LYS A 1 103 ? -10.080 7.539 7.822 1.00 95.12 103 LYS A C 1
ATOM 814 O O . LYS A 1 103 ? -11.059 6.799 7.865 1.00 95.12 103 LYS A O 1
ATOM 819 N N . ALA A 1 104 ? -9.306 7.768 8.878 1.00 94.25 104 ALA A N 1
ATOM 820 C CA . ALA A 1 104 ? -9.661 7.261 10.200 1.00 94.25 104 ALA A CA 1
ATOM 821 C C . ALA A 1 104 ? -10.777 8.114 10.804 1.00 94.25 104 ALA A C 1
ATOM 823 O O . ALA A 1 104 ? -10.672 9.339 10.847 1.00 94.25 104 ALA A O 1
ATOM 824 N N . ASP A 1 105 ? -11.813 7.459 11.324 1.00 88.88 105 ASP A N 1
ATOM 825 C CA . ASP A 1 105 ? -12.956 8.156 11.924 1.00 88.88 105 ASP A CA 1
ATOM 826 C C . ASP A 1 105 ? -12.580 8.869 13.234 1.00 88.88 105 ASP A C 1
ATOM 828 O O . ASP A 1 105 ? -13.241 9.815 13.650 1.00 88.88 105 ASP A O 1
ATOM 832 N N . THR A 1 106 ? -11.512 8.423 13.897 1.00 91.19 106 THR A N 1
ATOM 833 C CA . THR A 1 106 ? -11.128 8.896 15.232 1.00 91.19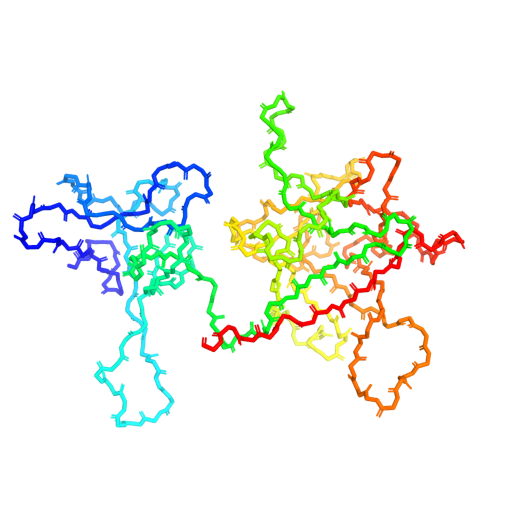 106 THR A CA 1
ATOM 834 C C . THR A 1 106 ? -10.292 10.169 15.237 1.00 91.19 106 THR A C 1
ATOM 836 O O . THR A 1 106 ? -10.350 10.916 16.211 1.00 91.19 106 THR A O 1
ATOM 839 N N . ASN A 1 107 ? -9.521 10.439 14.181 1.00 94.00 107 ASN A N 1
ATOM 840 C CA . ASN A 1 107 ? -8.707 11.657 14.077 1.00 94.00 107 ASN A CA 1
ATOM 841 C C . ASN A 1 107 ? -8.976 12.483 12.811 1.00 94.00 107 ASN A C 1
ATOM 843 O O . ASN A 1 107 ? -8.346 13.524 12.623 1.00 94.00 107 ASN A O 1
ATOM 847 N N . ASP A 1 108 ? -9.897 12.030 11.957 1.00 93.00 108 ASP A N 1
ATOM 848 C CA . ASP A 1 108 ? -10.276 12.681 10.705 1.00 93.00 108 ASP A CA 1
ATOM 849 C C . ASP A 1 108 ? -9.081 12.945 9.762 1.00 93.00 108 ASP A C 1
ATOM 851 O O . ASP A 1 108 ? -9.075 13.905 8.989 1.00 93.00 108 ASP A O 1
ATOM 855 N N . LYS A 1 109 ? -8.052 12.087 9.799 1.00 96.50 109 LYS A N 1
ATOM 856 C CA . LYS A 1 109 ? -6.891 12.149 8.896 1.00 96.50 109 LYS A CA 1
ATOM 857 C C . LYS A 1 109 ? -6.876 10.987 7.919 1.00 96.50 109 LYS A C 1
ATOM 859 O O . LYS A 1 109 ? -7.339 9.884 8.218 1.00 96.50 109 LYS A O 1
ATOM 864 N N . TYR A 1 110 ? -6.299 11.231 6.751 1.00 97.06 110 TYR A N 1
ATOM 865 C CA . TYR A 1 110 ? -6.047 10.205 5.754 1.00 97.06 110 TYR A CA 1
ATOM 866 C C . TYR A 1 110 ? -4.825 9.370 6.130 1.00 97.06 110 TYR A C 1
ATOM 868 O O . TYR A 1 110 ? -3.810 9.894 6.599 1.00 97.06 110 TYR A O 1
ATOM 876 N N . LEU A 1 111 ? -4.920 8.065 5.875 1.00 97.62 111 LEU A N 1
ATOM 877 C CA . LEU A 1 111 ? -3.779 7.165 5.886 1.00 97.62 111 LEU A CA 1
ATOM 878 C C . LEU A 1 111 ? -2.809 7.605 4.795 1.00 97.62 111 LEU A C 1
ATOM 880 O O . LEU A 1 111 ? -3.163 7.587 3.619 1.00 97.62 111 LEU A O 1
ATOM 884 N N . CYS A 1 112 ? -1.591 7.967 5.165 1.00 94.88 112 CYS A N 1
ATOM 885 C CA . CYS A 1 112 ? -0.547 8.342 4.232 1.00 94.88 112 CYS A CA 1
ATOM 886 C C . CYS A 1 112 ? 0.688 7.460 4.404 1.00 94.88 112 CYS A C 1
ATOM 888 O O . CYS A 1 112 ? 1.039 7.015 5.500 1.00 94.88 112 CYS A O 1
ATOM 890 N N . TYR A 1 113 ? 1.350 7.209 3.282 1.00 93.56 113 TYR A N 1
ATOM 891 C CA . TYR A 1 113 ? 2.705 6.696 3.255 1.00 93.56 113 TYR A CA 1
ATOM 892 C C . TYR A 1 113 ? 3.671 7.769 3.755 1.00 93.56 113 TYR A C 1
ATOM 894 O O . TYR A 1 113 ? 3.700 8.880 3.223 1.00 93.56 113 TYR A O 1
ATOM 902 N N . GLN A 1 114 ? 4.495 7.417 4.740 1.00 88.38 114 GLN A N 1
ATOM 903 C CA . GLN A 1 114 ? 5.548 8.280 5.254 1.00 88.38 114 GLN A CA 1
ATOM 904 C C . GLN A 1 114 ? 6.917 7.622 5.130 1.00 88.38 114 GLN A C 1
ATOM 906 O O . GLN A 1 114 ? 7.130 6.452 5.460 1.00 88.38 114 GLN A O 1
ATOM 911 N N . LEU A 1 115 ? 7.863 8.439 4.678 1.00 78.50 115 LEU A N 1
ATOM 912 C CA . LEU A 1 115 ? 9.271 8.104 4.655 1.00 78.50 115 LEU A CA 1
ATOM 913 C C . LEU A 1 115 ? 9.876 8.450 6.019 1.00 78.50 115 LEU A C 1
ATOM 915 O O . LEU A 1 115 ? 10.141 9.618 6.294 1.00 78.50 115 LEU A O 1
ATOM 919 N N . ASP A 1 116 ? 10.087 7.455 6.873 1.00 67.19 116 ASP A N 1
ATOM 920 C CA . ASP A 1 116 ? 10.813 7.658 8.126 1.00 67.19 116 ASP A CA 1
ATOM 921 C C . ASP A 1 116 ? 12.304 7.363 7.913 1.00 67.19 116 ASP A C 1
ATOM 923 O O . ASP A 1 116 ? 12.754 6.213 7.910 1.00 67.19 116 ASP A O 1
ATOM 927 N N . VAL A 1 117 ? 13.052 8.434 7.640 1.00 57.62 117 VAL A N 1
ATOM 928 C CA . VAL A 1 117 ? 14.486 8.391 7.319 1.00 57.62 117 VAL A CA 1
ATOM 929 C C . VAL A 1 117 ? 15.327 8.105 8.567 1.00 57.62 117 VAL A C 1
ATOM 931 O O . VAL A 1 117 ? 16.395 7.506 8.454 1.00 57.62 117 VAL A O 1
ATOM 934 N N . GLU A 1 118 ? 14.848 8.486 9.752 1.00 57.31 118 GLU A N 1
ATOM 935 C CA . GLU A 1 118 ? 15.607 8.389 11.002 1.00 57.31 118 GLU A CA 1
ATOM 936 C C . GLU A 1 118 ? 15.548 6.983 11.607 1.00 57.31 118 GLU A C 1
ATOM 938 O O . GLU A 1 118 ? 16.554 6.483 12.108 1.00 57.31 118 GLU A O 1
ATOM 943 N N . SER A 1 119 ? 14.399 6.305 11.522 1.00 58.81 119 SER A N 1
ATOM 944 C CA . SER A 1 119 ? 14.238 4.962 12.100 1.00 58.81 119 SER A CA 1
ATOM 945 C C . SER A 1 119 ? 14.740 3.824 11.206 1.00 58.81 119 SER A C 1
ATOM 947 O O . SER A 1 119 ? 14.722 2.660 11.614 1.00 58.81 119 SER A O 1
ATOM 949 N N . GLY A 1 120 ? 15.132 4.120 9.961 1.00 55.88 120 GLY A N 1
ATOM 950 C CA . GLY A 1 120 ? 15.479 3.116 8.949 1.00 55.88 120 GLY A CA 1
ATOM 951 C C . GLY A 1 120 ? 14.287 2.271 8.469 1.00 55.88 120 GLY A C 1
ATOM 952 O O . GLY A 1 120 ? 14.413 1.536 7.486 1.00 55.88 120 GLY A O 1
ATOM 953 N N . THR A 1 121 ? 13.113 2.392 9.104 1.00 58.81 121 THR A N 1
ATOM 954 C CA . THR A 1 121 ? 11.854 1.778 8.666 1.00 58.81 121 THR A CA 1
ATOM 955 C C . THR A 1 121 ? 11.163 2.673 7.647 1.00 58.81 121 THR A C 1
ATOM 957 O O . THR A 1 121 ? 10.274 3.463 7.926 1.00 58.81 121 THR A O 1
ATOM 960 N N . ASN A 1 122 ? 11.611 2.521 6.414 1.00 62.50 122 ASN A N 1
ATOM 961 C CA . ASN A 1 122 ? 11.433 3.441 5.301 1.00 62.50 122 ASN A CA 1
ATOM 962 C C . ASN A 1 122 ? 10.029 3.487 4.644 1.00 62.50 122 ASN A C 1
ATOM 964 O O . ASN A 1 122 ? 9.930 3.920 3.490 1.00 62.50 122 ASN A O 1
ATOM 968 N N . GLU A 1 123 ? 8.980 2.955 5.286 1.00 80.81 123 GLU A N 1
ATOM 969 C CA . GLU A 1 123 ? 7.719 2.556 4.621 1.00 80.81 123 GLU A CA 1
ATOM 970 C C . GLU A 1 123 ? 6.482 2.532 5.555 1.00 80.81 123 GLU A C 1
ATOM 972 O O . GLU A 1 123 ? 5.594 1.685 5.404 1.00 80.81 123 GLU A O 1
ATOM 977 N N . ILE A 1 124 ? 6.430 3.425 6.552 1.00 90.00 124 ILE A N 1
ATOM 978 C CA . ILE A 1 124 ? 5.358 3.463 7.566 1.00 90.00 124 ILE A CA 1
ATOM 979 C C . ILE A 1 124 ? 4.063 4.030 6.973 1.00 90.00 124 ILE A C 1
ATOM 981 O O . ILE A 1 124 ? 4.084 4.921 6.124 1.00 90.00 124 ILE A O 1
ATOM 985 N N . LEU A 1 125 ? 2.928 3.516 7.448 1.00 95.50 125 LEU A N 1
ATOM 986 C CA . LEU A 1 125 ? 1.598 4.029 7.138 1.00 95.50 125 LEU A CA 1
ATOM 987 C C . LEU A 1 125 ? 1.003 4.711 8.370 1.00 95.50 125 LEU A C 1
ATOM 989 O O . LEU A 1 125 ? 0.839 4.068 9.410 1.00 95.50 125 LEU A O 1
ATOM 993 N N . ARG A 1 126 ? 0.679 6.001 8.254 1.00 95.56 126 ARG A N 1
ATOM 994 C CA . ARG A 1 126 ? 0.218 6.838 9.370 1.00 95.56 126 ARG A CA 1
ATOM 995 C C . ARG A 1 126 ? -1.005 7.663 8.988 1.00 95.56 126 ARG A C 1
ATOM 997 O O . ARG A 1 126 ? -1.066 8.212 7.897 1.00 95.56 126 ARG A O 1
ATOM 1004 N N . PHE A 1 127 ? -1.970 7.781 9.890 1.00 97.06 127 PHE A N 1
ATOM 1005 C CA . PHE A 1 127 ? -3.133 8.651 9.719 1.00 97.06 127 PHE A CA 1
ATOM 1006 C C . PHE A 1 127 ? -2.789 10.084 10.135 1.00 97.06 127 PHE A C 1
ATOM 1008 O O . PHE A 1 127 ? -3.059 10.489 11.265 1.00 97.06 127 PHE A O 1
ATOM 1015 N N . SER A 1 128 ? -2.159 10.843 9.240 1.00 95.44 128 SER A N 1
ATOM 1016 C CA . SER A 1 128 ? -1.678 12.207 9.527 1.00 95.44 128 SER A CA 1
ATOM 1017 C C . SER A 1 128 ? -1.925 13.224 8.413 1.00 95.44 128 SER A C 1
ATOM 1019 O O . SER A 1 128 ? -1.774 14.417 8.658 1.00 95.44 128 SER A O 1
ATOM 1021 N N . GLU A 1 129 ? -2.300 12.792 7.207 1.00 95.19 129 GLU A N 1
ATOM 1022 C CA . GLU A 1 129 ? -2.505 13.699 6.074 1.00 95.19 129 GLU A CA 1
ATOM 1023 C C . GLU A 1 129 ? -3.910 14.316 6.095 1.00 95.19 129 GLU A C 1
ATOM 1025 O O . GLU A 1 129 ? -4.901 13.646 6.386 1.00 95.19 129 GLU A O 1
ATOM 1030 N N . GLU A 1 130 ? -4.001 15.595 5.740 1.00 94.00 130 GLU A N 1
ATOM 1031 C CA . GLU A 1 130 ? -5.261 16.342 5.624 1.00 94.00 130 GLU A CA 1
ATOM 1032 C C . GLU A 1 130 ? -5.641 16.588 4.164 1.00 94.00 130 GLU A C 1
ATOM 1034 O O . GLU A 1 130 ? -6.822 16.640 3.818 1.00 94.00 130 GLU A O 1
ATOM 1039 N N . ASN A 1 131 ? -4.642 16.728 3.291 1.00 86.38 131 ASN A N 1
ATOM 1040 C CA . ASN A 1 131 ? -4.852 17.033 1.889 1.00 86.38 131 ASN A CA 1
ATOM 1041 C C . ASN A 1 131 ? -5.348 15.794 1.130 1.00 86.38 131 ASN A C 1
ATOM 1043 O O . ASN A 1 131 ? -4.572 14.893 0.805 1.00 86.38 131 ASN A O 1
ATOM 1047 N N . SER A 1 132 ? -6.631 15.794 0.762 1.00 83.38 132 SER A N 1
ATOM 1048 C CA . SER A 1 132 ? -7.281 14.724 -0.011 1.00 83.38 132 SER A CA 1
ATOM 1049 C C . SER A 1 132 ? -6.696 14.504 -1.414 1.00 83.38 132 SER A C 1
ATOM 1051 O O . SER A 1 132 ? -6.969 13.480 -2.038 1.00 83.38 132 SER A O 1
ATOM 1053 N N . ASN A 1 133 ? -5.874 15.428 -1.918 1.00 80.62 133 ASN A N 1
ATOM 1054 C CA . ASN A 1 133 ? -5.196 15.300 -3.208 1.00 80.62 133 ASN A CA 1
ATOM 1055 C C . ASN A 1 133 ? -3.755 14.781 -3.089 1.00 80.62 133 ASN A C 1
ATOM 1057 O O . ASN A 1 133 ? -3.086 14.602 -4.110 1.00 80.62 133 ASN A O 1
ATOM 1061 N N . SER A 1 134 ? -3.266 14.531 -1.870 1.00 83.75 134 SER A N 1
ATOM 1062 C CA . SER A 1 134 ? -1.905 14.055 -1.627 1.00 83.75 134 SER A CA 1
ATOM 1063 C C . SER A 1 134 ? -1.627 12.749 -2.379 1.00 83.75 134 SER A C 1
ATOM 1065 O O . SER A 1 134 ? -2.440 11.825 -2.425 1.00 83.75 134 SER A O 1
ATOM 1067 N N . ARG A 1 135 ? -0.451 12.635 -2.999 1.00 81.88 135 ARG A N 1
ATOM 1068 C CA . ARG A 1 135 ? -0.049 11.393 -3.686 1.00 81.88 135 ARG A CA 1
ATOM 1069 C C . ARG A 1 135 ? 0.231 10.250 -2.707 1.00 81.88 135 ARG A C 1
ATOM 1071 O O . ARG A 1 135 ? 0.164 9.086 -3.086 1.00 81.88 135 ARG A O 1
ATOM 1078 N N . PHE A 1 136 ? 0.514 10.584 -1.450 1.00 88.81 136 PHE A N 1
ATOM 1079 C CA . PHE A 1 136 ? 0.901 9.638 -0.410 1.00 88.81 136 PHE A CA 1
ATOM 1080 C C . PHE A 1 136 ? -0.280 8.887 0.214 1.00 88.81 136 PHE A C 1
ATOM 1082 O O . PHE A 1 136 ? -0.053 7.899 0.905 1.00 88.81 136 PHE A O 1
ATOM 1089 N N . ILE A 1 137 ? -1.522 9.324 -0.025 1.00 92.56 137 ILE A N 1
ATOM 1090 C CA . ILE A 1 137 ? -2.728 8.714 0.566 1.00 92.56 137 ILE A CA 1
ATOM 1091 C C . ILE A 1 137 ? -3.448 7.733 -0.359 1.00 92.56 137 ILE A C 1
ATOM 1093 O O . ILE A 1 137 ? -4.502 7.209 -0.007 1.00 92.56 137 ILE A O 1
ATOM 1097 N N . LYS A 1 138 ? -2.930 7.529 -1.574 1.00 91.25 138 LYS A N 1
ATOM 1098 C CA . LYS A 1 138 ? -3.617 6.768 -2.620 1.00 91.25 138 LYS A CA 1
ATOM 1099 C C . LYS A 1 138 ? -3.224 5.302 -2.557 1.00 91.25 138 LYS A C 1
ATOM 1101 O O . LYS A 1 138 ? -2.047 4.956 -2.699 1.00 91.25 138 LYS A O 1
ATOM 1106 N N . PHE A 1 139 ? -4.214 4.429 -2.461 1.00 92.25 139 PHE A N 1
ATOM 1107 C CA . PHE A 1 139 ? -4.032 2.981 -2.473 1.00 92.25 139 PHE A CA 1
ATOM 1108 C C . PHE A 1 139 ? -4.871 2.348 -3.577 1.00 92.25 139 PHE A C 1
ATOM 1110 O O . PHE A 1 139 ? -5.860 2.918 -4.030 1.00 92.25 139 PHE A O 1
ATOM 1117 N N . THR A 1 140 ? -4.459 1.174 -4.025 1.00 90.00 140 THR A N 1
ATOM 1118 C CA . THR A 1 140 ? -5.206 0.335 -4.966 1.00 90.00 140 THR A CA 1
ATOM 1119 C C . THR A 1 140 ? -5.391 -1.045 -4.361 1.00 90.00 140 THR A C 1
ATOM 1121 O O . THR A 1 140 ? -4.686 -1.420 -3.417 1.00 90.00 140 THR A O 1
ATOM 1124 N N . THR A 1 141 ? -6.380 -1.779 -4.858 1.00 87.19 141 THR A N 1
ATOM 1125 C CA . THR A 1 141 ? -6.602 -3.168 -4.475 1.00 87.19 141 THR A CA 1
ATOM 1126 C C . THR A 1 141 ? -6.347 -4.091 -5.655 1.00 87.19 141 THR A C 1
ATOM 1128 O O . THR A 1 141 ? -6.678 -3.774 -6.792 1.00 87.19 141 THR A O 1
ATOM 1131 N N . GLU A 1 142 ? -5.780 -5.259 -5.376 1.00 87.81 142 GLU A N 1
ATOM 1132 C CA . GLU A 1 142 ? -5.679 -6.361 -6.331 1.00 87.81 142 GLU A CA 1
ATOM 1133 C C . GLU A 1 142 ? -6.383 -7.590 -5.744 1.00 87.81 142 GLU A C 1
ATOM 1135 O O . GLU A 1 142 ? -6.375 -7.802 -4.526 1.00 87.81 142 GLU A O 1
ATOM 1140 N N . LYS A 1 143 ? -7.015 -8.398 -6.603 1.00 84.00 143 LYS A N 1
ATOM 1141 C CA . LYS A 1 143 ? -7.683 -9.630 -6.169 1.00 84.00 143 LYS A CA 1
ATOM 1142 C C . LYS A 1 143 ? -6.655 -10.680 -5.706 1.00 84.00 143 LYS A C 1
ATOM 1144 O O . LYS A 1 143 ? -5.528 -10.679 -6.215 1.00 84.00 143 LYS A O 1
ATOM 1149 N N . PRO A 1 144 ? -7.038 -11.581 -4.785 1.00 86.75 144 PRO A N 1
ATOM 1150 C CA . PRO A 1 144 ? -6.235 -12.748 -4.440 1.00 86.75 144 PRO A CA 1
ATOM 1151 C C . PRO A 1 144 ? -5.991 -13.629 -5.670 1.00 86.75 144 PRO A C 1
ATOM 1153 O O . PRO A 1 144 ? -6.813 -13.670 -6.585 1.00 86.75 144 PRO A O 1
ATOM 1156 N N . ASN A 1 145 ? -4.874 -14.349 -5.678 1.00 83.06 145 ASN A N 1
ATOM 1157 C CA . ASN A 1 145 ? -4.593 -15.418 -6.633 1.00 83.06 145 ASN A CA 1
ATOM 1158 C C . ASN A 1 145 ? -5.380 -16.683 -6.294 1.00 83.06 145 ASN A C 1
ATOM 1160 O O . ASN A 1 145 ? -5.767 -17.411 -7.202 1.00 83.06 145 ASN A O 1
ATOM 1164 N N . ASN A 1 146 ? -5.599 -16.963 -5.005 1.00 78.88 146 ASN A N 1
ATOM 1165 C CA . ASN A 1 146 ? -6.401 -18.106 -4.594 1.00 78.88 146 ASN A CA 1
ATOM 1166 C C . ASN A 1 146 ? -7.903 -17.808 -4.759 1.00 78.88 146 ASN A C 1
ATOM 1168 O O . ASN A 1 146 ? -8.449 -16.905 -4.116 1.00 78.88 146 ASN A O 1
ATOM 1172 N N . GLU A 1 147 ? -8.576 -18.607 -5.591 1.00 76.00 147 GLU A N 1
ATOM 1173 C CA . GLU A 1 147 ? -10.017 -18.515 -5.851 1.00 76.00 147 GLU A CA 1
ATOM 1174 C C . GLU A 1 147 ? -10.856 -18.659 -4.573 1.00 76.00 147 GLU A C 1
ATOM 1176 O O . GLU A 1 147 ? -11.870 -17.975 -4.433 1.00 76.00 147 GLU A O 1
ATOM 1181 N N . ASP A 1 148 ? -10.383 -19.416 -3.575 1.00 78.62 148 ASP A N 1
ATOM 1182 C CA . ASP A 1 148 ? -11.059 -19.565 -2.279 1.00 78.62 148 ASP A CA 1
ATOM 1183 C C . ASP A 1 148 ? -11.235 -18.235 -1.533 1.00 78.62 148 ASP A C 1
ATOM 1185 O O . ASP A 1 148 ? -12.071 -18.136 -0.624 1.00 78.62 148 ASP A O 1
ATOM 1189 N N . TYR A 1 149 ? -10.433 -17.221 -1.865 1.00 76.00 149 TYR A N 1
ATOM 1190 C CA . TYR A 1 149 ? -10.478 -15.892 -1.260 1.00 76.00 149 TYR A CA 1
ATOM 1191 C C . TYR A 1 149 ? -11.160 -14.846 -2.149 1.00 76.00 149 TYR A C 1
ATOM 1193 O O . TYR A 1 149 ? -11.580 -13.807 -1.629 1.00 76.00 149 TYR A O 1
ATOM 1201 N N . ALA A 1 150 ? -11.305 -15.108 -3.452 1.00 64.88 150 ALA A N 1
ATOM 1202 C CA . ALA A 1 150 ? -11.784 -14.133 -4.432 1.00 64.88 150 ALA A CA 1
ATOM 1203 C C . ALA A 1 150 ? -13.210 -13.633 -4.135 1.00 64.88 150 ALA A C 1
ATOM 1205 O O . ALA A 1 150 ? -13.469 -12.435 -4.246 1.00 64.88 150 ALA A O 1
ATOM 1206 N N . ASP A 1 151 ? -14.092 -14.515 -3.658 1.00 64.94 151 ASP A N 1
ATOM 1207 C CA . ASP A 1 151 ? -15.497 -14.191 -3.356 1.00 64.94 151 ASP A CA 1
ATOM 1208 C C . ASP A 1 151 ? -15.734 -13.747 -1.900 1.00 64.94 151 ASP A C 1
ATOM 1210 O O . ASP A 1 151 ? -16.867 -13.546 -1.466 1.00 64.94 151 ASP A O 1
ATOM 1214 N N . LYS A 1 152 ? -14.666 -13.595 -1.105 1.00 75.81 152 LYS A N 1
ATOM 1215 C CA . LYS A 1 152 ? -14.751 -13.338 0.347 1.00 75.81 152 LYS A CA 1
ATOM 1216 C C . LYS A 1 152 ? -14.286 -11.935 0.755 1.00 75.81 152 LYS A C 1
ATOM 1218 O O . LYS A 1 152 ? -13.985 -11.711 1.929 1.00 75.81 152 LYS A O 1
ATOM 1223 N N . ASN A 1 153 ? -14.241 -10.993 -0.192 1.00 83.50 153 ASN A N 1
ATOM 1224 C CA . ASN A 1 153 ? -13.761 -9.615 -0.001 1.00 83.50 153 ASN A CA 1
ATOM 1225 C C . ASN A 1 153 ? -12.317 -9.528 0.518 1.00 83.50 153 ASN A C 1
ATOM 1227 O O . ASN A 1 153 ? -11.962 -8.587 1.234 1.00 83.50 153 ASN A O 1
ATOM 1231 N N . TYR A 1 154 ? -11.482 -10.509 0.175 1.00 88.69 154 TYR A N 1
ATOM 1232 C CA . TYR A 1 154 ? -10.046 -10.398 0.387 1.00 88.69 154 TYR A CA 1
ATOM 1233 C C . TYR A 1 154 ? -9.408 -9.613 -0.745 1.00 88.69 154 TYR A C 1
ATOM 1235 O O . TYR A 1 154 ? -9.782 -9.754 -1.907 1.00 88.69 154 TYR A O 1
ATOM 1243 N N . VAL A 1 155 ? -8.426 -8.796 -0.393 1.00 91.00 155 VAL A N 1
ATOM 1244 C CA . VAL A 1 155 ? -7.667 -7.975 -1.327 1.00 91.00 155 VAL A CA 1
ATOM 1245 C C . VAL A 1 155 ? -6.218 -7.886 -0.881 1.00 91.00 155 VAL A C 1
ATOM 1247 O O . VAL A 1 155 ? -5.910 -7.888 0.314 1.00 91.00 155 VAL A O 1
ATOM 1250 N N . HIS A 1 156 ? -5.328 -7.732 -1.850 1.00 94.88 156 HIS A N 1
ATOM 1251 C CA . HIS A 1 156 ? -4.035 -7.116 -1.603 1.00 94.88 156 HIS A CA 1
ATOM 1252 C C . HIS A 1 156 ? -4.209 -5.610 -1.670 1.00 94.88 156 HIS A C 1
ATOM 1254 O O . HIS A 1 156 ? -4.813 -5.108 -2.614 1.00 94.88 156 HIS A O 1
ATOM 1260 N N . ILE A 1 157 ? -3.673 -4.884 -0.694 1.00 95.50 157 ILE A N 1
ATOM 1261 C CA . ILE A 1 157 ? -3.684 -3.420 -0.716 1.00 95.50 157 ILE A CA 1
ATOM 1262 C C . ILE A 1 157 ? -2.298 -2.951 -1.128 1.00 95.50 157 ILE A C 1
ATOM 1264 O O . ILE A 1 157 ? -1.308 -3.332 -0.505 1.00 95.50 157 ILE A O 1
ATOM 12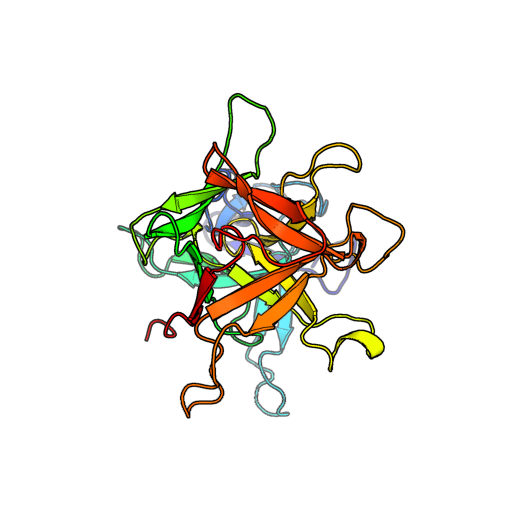68 N N . LYS A 1 158 ? -2.226 -2.121 -2.164 1.00 93.56 158 LYS A N 1
ATOM 1269 C CA . LYS A 1 158 ? -0.982 -1.609 -2.734 1.00 93.56 158 LYS A CA 1
ATOM 1270 C C . LYS A 1 158 ? -0.912 -0.104 -2.563 1.00 93.56 158 LYS A C 1
ATOM 1272 O O . LYS A 1 158 ? -1.849 0.618 -2.904 1.00 93.56 158 LYS A O 1
ATOM 1277 N N . CYS A 1 159 ? 0.201 0.385 -2.034 1.00 92.56 159 CYS A N 1
ATOM 1278 C CA . CYS A 1 159 ? 0.464 1.813 -1.973 1.00 92.56 159 CYS A CA 1
ATOM 1279 C C . CYS A 1 159 ? 0.796 2.321 -3.378 1.00 92.56 159 CYS A C 1
ATOM 1281 O O . CYS A 1 159 ? 1.751 1.866 -4.007 1.00 92.56 159 CYS A O 1
ATOM 1283 N N . SER A 1 160 ? 0.023 3.290 -3.870 1.00 87.00 160 SER A N 1
ATOM 1284 C CA . SER A 1 160 ? 0.197 3.812 -5.235 1.00 87.00 160 SER A CA 1
ATOM 1285 C C . SER A 1 160 ? 1.477 4.635 -5.379 1.00 87.00 160 SER A C 1
ATOM 1287 O O . SER A 1 160 ? 1.941 4.860 -6.492 1.00 87.00 160 SER A O 1
ATOM 1289 N N . TY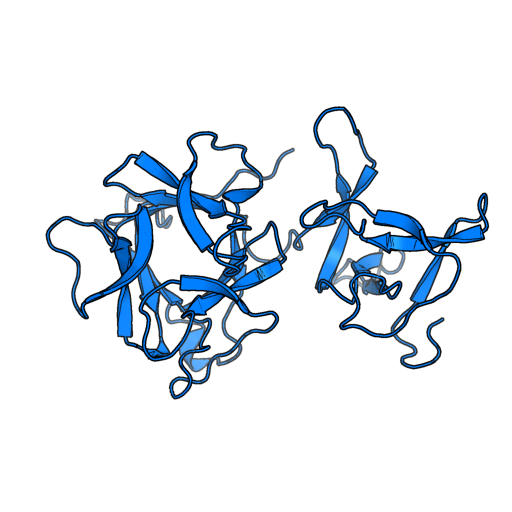R A 1 161 ? 2.054 5.086 -4.260 1.00 85.94 161 TYR A N 1
ATOM 1290 C CA . TYR A 1 161 ? 3.260 5.902 -4.260 1.00 85.94 161 TYR A CA 1
ATOM 1291 C C . TYR A 1 161 ? 4.529 5.090 -4.545 1.00 85.94 161 TYR A C 1
ATOM 1293 O O . TYR A 1 161 ? 5.286 5.417 -5.460 1.00 85.94 161 TYR A O 1
ATOM 1301 N N . ASN A 1 162 ? 4.782 4.034 -3.766 1.00 83.62 162 ASN A N 1
ATOM 1302 C CA . ASN A 1 162 ? 5.979 3.204 -3.926 1.00 83.62 162 ASN A CA 1
ATOM 1303 C C . ASN A 1 162 ? 5.726 1.913 -4.720 1.00 83.62 162 ASN A C 1
ATOM 1305 O O . ASN A 1 162 ? 6.688 1.282 -5.145 1.00 83.62 162 ASN A O 1
ATOM 1309 N N . GLY A 1 163 ? 4.464 1.545 -4.960 1.00 85.00 163 GLY A N 1
ATOM 1310 C CA . GLY A 1 163 ? 4.086 0.323 -5.669 1.00 85.00 163 GLY A CA 1
ATOM 1311 C C . GLY A 1 163 ? 4.163 -0.944 -4.816 1.00 85.00 163 GLY A C 1
ATOM 1312 O O . GLY A 1 163 ? 4.002 -2.031 -5.362 1.00 85.00 163 GLY A O 1
ATOM 1313 N N . HIS A 1 164 ? 4.400 -0.831 -3.507 1.00 91.31 164 HIS A N 1
ATOM 1314 C CA . HIS A 1 164 ? 4.532 -1.976 -2.606 1.00 91.31 164 HIS A CA 1
ATOM 1315 C C . HIS A 1 164 ? 3.204 -2.314 -1.921 1.00 91.31 164 HIS A C 1
ATOM 1317 O O . HIS A 1 164 ? 2.373 -1.441 -1.649 1.00 91.31 164 HIS A O 1
ATOM 1323 N N . TYR A 1 165 ? 3.022 -3.591 -1.596 1.00 95.94 165 TYR A N 1
ATOM 1324 C CA . TYR A 1 165 ? 1.867 -4.092 -0.868 1.00 95.94 165 TYR A CA 1
ATOM 1325 C C . TYR A 1 165 ? 2.008 -3.895 0.638 1.00 95.94 165 TYR A C 1
ATOM 1327 O O . TYR A 1 165 ? 3.108 -3.892 1.209 1.00 95.94 165 TYR A O 1
ATOM 1335 N N . LEU A 1 166 ? 0.854 -3.748 1.281 1.00 97.44 166 LEU A N 1
ATOM 1336 C CA . LEU A 1 166 ? 0.737 -3.714 2.724 1.00 97.44 166 LEU A CA 1
ATOM 1337 C C . LEU A 1 166 ? 1.074 -5.084 3.304 1.00 97.44 166 LEU A C 1
ATOM 1339 O O . LEU A 1 166 ? 0.549 -6.098 2.856 1.00 97.44 166 LEU A O 1
ATOM 1343 N N . ARG A 1 167 ? 1.915 -5.099 4.335 1.00 96.12 167 ARG A N 1
ATOM 1344 C CA . ARG A 1 167 ? 2.178 -6.278 5.166 1.00 96.12 167 ARG A CA 1
ATOM 1345 C C . ARG A 1 167 ? 2.594 -5.873 6.566 1.00 96.12 167 ARG A C 1
ATOM 1347 O O . ARG A 1 167 ? 2.974 -4.729 6.822 1.00 96.12 167 ARG A O 1
ATOM 1354 N N . ARG A 1 168 ? 2.602 -6.842 7.473 1.00 94.56 168 ARG A N 1
ATOM 1355 C CA . ARG A 1 168 ? 3.216 -6.678 8.790 1.00 94.56 168 ARG A CA 1
ATOM 1356 C C . ARG A 1 168 ? 4.729 -6.462 8.662 1.00 94.56 168 ARG A C 1
ATOM 1358 O O . ARG A 1 168 ? 5.359 -6.960 7.732 1.00 94.56 168 ARG A O 1
ATOM 1365 N N . VAL A 1 169 ? 5.333 -5.733 9.603 1.00 90.88 169 VAL A N 1
ATOM 1366 C CA . VAL A 1 169 ? 6.794 -5.513 9.615 1.00 90.88 169 VAL A CA 1
ATOM 1367 C C . VAL A 1 169 ? 7.587 -6.780 9.957 1.00 90.88 169 VAL A C 1
ATOM 1369 O O . VAL A 1 169 ? 8.631 -7.003 9.354 1.00 90.88 169 VAL A O 1
ATOM 1372 N N . ASN A 1 170 ? 7.124 -7.569 10.937 1.00 90.06 170 ASN A N 1
ATOM 1373 C CA . ASN A 1 170 ? 7.654 -8.881 11.333 1.00 90.06 170 ASN A CA 1
ATOM 1374 C C . ASN A 1 170 ? 6.694 -9.594 12.310 1.00 90.06 170 ASN A C 1
ATOM 1376 O O . ASN A 1 170 ? 5.745 -8.988 12.813 1.00 90.06 170 ASN A O 1
ATOM 1380 N N . GLN A 1 171 ? 6.975 -10.856 12.654 1.00 89.19 171 GLN A N 1
ATOM 1381 C CA . GLN A 1 171 ? 6.159 -11.669 13.575 1.00 89.19 171 GLN A CA 1
ATOM 1382 C C . GLN A 1 171 ? 5.966 -11.090 14.993 1.00 89.19 171 GLN A C 1
ATOM 1384 O O . GLN A 1 171 ? 4.976 -11.407 15.654 1.00 89.19 171 GLN A O 1
ATOM 1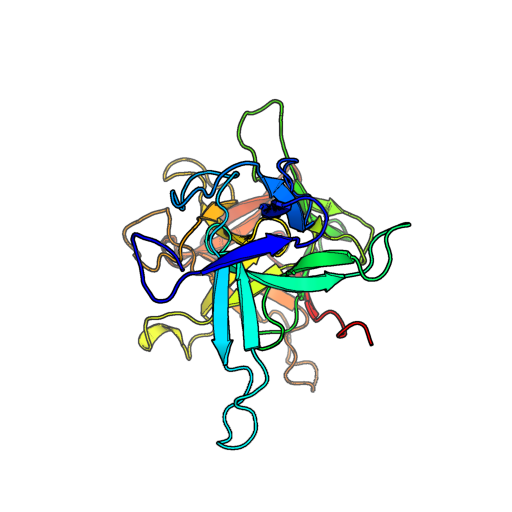389 N N . ASN A 1 172 ? 6.865 -10.217 15.462 1.00 89.75 172 ASN A N 1
ATOM 1390 C CA . ASN A 1 172 ? 6.876 -9.706 16.839 1.00 89.75 172 ASN A CA 1
ATOM 1391 C C . ASN A 1 172 ? 6.266 -8.304 16.967 1.00 89.75 172 ASN A C 1
ATOM 1393 O O . ASN A 1 172 ? 5.801 -7.917 18.034 1.00 89.75 172 ASN A O 1
ATOM 1397 N N . ARG A 1 173 ? 6.220 -7.530 15.881 1.00 90.81 173 ARG A N 1
ATOM 1398 C CA . ARG A 1 173 ? 5.732 -6.145 15.881 1.00 90.81 173 ARG A CA 1
ATOM 1399 C C . ARG A 1 173 ? 4.435 -6.047 15.105 1.00 90.81 173 ARG A C 1
ATOM 1401 O O . ARG A 1 173 ? 4.334 -6.571 14.006 1.00 90.81 173 ARG A O 1
ATOM 1408 N N . ARG A 1 174 ? 3.427 -5.384 15.661 1.00 93.12 174 ARG A N 1
ATOM 1409 C CA . ARG A 1 174 ? 2.088 -5.295 15.052 1.00 93.12 174 ARG A CA 1
ATOM 1410 C C . ARG A 1 174 ? 1.966 -4.242 13.945 1.00 93.12 174 ARG A C 1
ATOM 1412 O O . ARG A 1 174 ? 0.901 -4.112 13.370 1.00 93.12 174 ARG A O 1
ATOM 1419 N N . LEU A 1 175 ? 3.021 -3.488 13.655 1.00 94.88 175 LEU A N 1
ATOM 1420 C CA . LEU A 1 175 ? 2.999 -2.404 12.670 1.00 94.88 175 LEU A CA 1
ATOM 1421 C C . LEU A 1 175 ? 2.773 -2.932 11.241 1.00 94.88 175 LEU A C 1
ATOM 1423 O O . LEU A 1 175 ? 3.376 -3.945 10.869 1.00 94.88 175 LEU A O 1
ATOM 1427 N N . ILE A 1 176 ? 1.948 -2.227 10.462 1.00 96.38 176 ILE A N 1
ATOM 1428 C CA . ILE A 1 176 ? 1.738 -2.459 9.028 1.00 96.38 176 ILE A CA 1
ATOM 1429 C C . ILE A 1 176 ? 2.546 -1.435 8.225 1.00 96.38 176 ILE A C 1
ATOM 1431 O O . ILE A 1 176 ? 2.554 -0.247 8.540 1.00 96.38 176 ILE A O 1
ATOM 1435 N N . LEU A 1 177 ? 3.226 -1.909 7.184 1.00 94.69 177 LEU A N 1
ATOM 1436 C CA . LEU A 1 177 ? 4.067 -1.124 6.282 1.00 94.69 177 LEU A CA 1
ATOM 1437 C C . LEU A 1 177 ? 3.647 -1.355 4.830 1.00 94.69 177 LEU A C 1
ATOM 1439 O O . LEU A 1 177 ? 3.146 -2.431 4.509 1.00 94.69 177 LEU A O 1
ATOM 1443 N N . ALA A 1 178 ? 3.941 -0.406 3.942 1.00 94.25 178 ALA A N 1
ATOM 1444 C CA . ALA A 1 178 ? 3.881 -0.615 2.491 1.00 94.25 178 ALA A CA 1
ATOM 1445 C C . ALA A 1 178 ? 5.251 -1.083 1.972 1.00 94.25 178 ALA A C 1
ATOM 1447 O O . ALA A 1 178 ? 6.006 -0.293 1.411 1.00 94.25 178 ALA A O 1
ATOM 1448 N N . ALA A 1 179 ? 5.586 -2.350 2.222 1.00 92.12 179 ALA A N 1
ATOM 1449 C CA . ALA A 1 179 ? 6.962 -2.859 2.155 1.00 92.12 179 ALA A CA 1
ATOM 1450 C C . ALA A 1 179 ? 7.133 -4.180 1.389 1.00 92.12 179 ALA A C 1
ATOM 1452 O O . ALA A 1 179 ? 8.244 -4.701 1.283 1.00 92.12 179 ALA A O 1
ATOM 1453 N N . ALA A 1 180 ? 6.045 -4.800 0.936 1.00 91.69 180 ALA A N 1
ATOM 1454 C CA . ALA A 1 180 ? 6.120 -6.032 0.159 1.00 91.69 180 ALA A CA 1
ATOM 1455 C C . ALA A 1 180 ? 6.224 -5.711 -1.334 1.00 91.69 180 ALA A C 1
ATOM 1457 O O . ALA A 1 180 ? 5.354 -5.042 -1.881 1.00 91.69 180 ALA A O 1
ATOM 1458 N N . ILE A 1 181 ? 7.277 -6.197 -1.990 1.00 88.50 181 ILE A N 1
ATOM 1459 C CA . ILE A 1 181 ? 7.444 -6.053 -3.444 1.00 88.50 181 ILE A CA 1
ATOM 1460 C C . ILE A 1 181 ? 6.415 -6.927 -4.175 1.00 88.50 181 ILE A C 1
ATOM 1462 O O . ILE A 1 181 ? 5.773 -6.470 -5.116 1.00 88.50 181 ILE A O 1
ATOM 1466 N N . ASP A 1 182 ? 6.204 -8.147 -3.678 1.00 89.06 182 ASP A N 1
ATOM 1467 C CA . ASP A 1 182 ? 5.305 -9.139 -4.263 1.00 89.06 182 ASP A CA 1
ATOM 1468 C C . ASP A 1 182 ? 4.119 -9.464 -3.346 1.00 89.06 182 ASP A C 1
ATOM 1470 O O . ASP A 1 182 ? 4.140 -9.238 -2.132 1.00 89.06 182 ASP A O 1
ATOM 1474 N N . ARG A 1 183 ? 3.062 -10.024 -3.940 1.00 93.69 183 ARG A N 1
ATOM 1475 C CA . ARG A 1 183 ? 1.896 -10.539 -3.214 1.00 93.69 183 ARG A CA 1
ATOM 1476 C C . ARG A 1 183 ? 2.270 -11.816 -2.454 1.00 93.69 183 ARG A C 1
ATOM 1478 O O . ARG A 1 183 ? 3.000 -12.652 -2.977 1.00 93.69 183 ARG A O 1
ATOM 1485 N N . ASN A 1 184 ? 1.739 -11.988 -1.244 1.00 93.12 184 ASN A N 1
ATOM 1486 C CA . ASN A 1 184 ? 1.968 -13.173 -0.422 1.00 93.12 184 ASN A CA 1
ATOM 1487 C C . ASN A 1 184 ? 0.669 -13.580 0.289 1.00 93.12 184 ASN A C 1
ATOM 1489 O O . ASN A 1 184 ? 0.112 -12.821 1.078 1.00 93.12 184 ASN A O 1
ATOM 1493 N N . GLU A 1 185 ? 0.183 -14.785 0.007 1.00 92.56 185 GLU A N 1
ATOM 1494 C CA . GLU A 1 185 ? -1.081 -15.319 0.543 1.00 92.56 185 GLU A CA 1
ATOM 1495 C C . GLU A 1 185 ? -0.854 -16.443 1.559 1.00 92.56 185 GLU A C 1
ATOM 1497 O O . GLU A 1 185 ? -1.805 -17.082 2.004 1.00 92.56 185 GLU A O 1
ATOM 1502 N N . ASN A 1 186 ? 0.404 -16.697 1.932 1.00 90.00 186 ASN A N 1
ATOM 1503 C CA . ASN A 1 186 ? 0.745 -17.750 2.873 1.00 90.00 186 ASN A CA 1
ATOM 1504 C C . ASN A 1 186 ? 0.309 -17.362 4.295 1.00 90.00 186 ASN A C 1
ATOM 1506 O O . ASN A 1 186 ? 0.875 -16.457 4.911 1.00 90.00 186 ASN A O 1
ATOM 1510 N N . ILE A 1 187 ? -0.673 -18.089 4.825 1.00 90.06 187 ILE A N 1
ATOM 1511 C CA . ILE A 1 187 ? -1.238 -17.876 6.162 1.00 90.06 187 ILE A CA 1
ATOM 1512 C C . ILE A 1 187 ? -0.318 -18.329 7.301 1.00 90.06 187 ILE A C 1
ATOM 1514 O O . ILE A 1 187 ? -0.583 -18.016 8.455 1.00 90.06 187 ILE A O 1
ATOM 1518 N N . ASP A 1 188 ? 0.776 -19.020 7.004 1.00 91.38 188 ASP A N 1
ATOM 1519 C CA . ASP A 1 188 ? 1.796 -19.362 7.996 1.00 91.38 188 ASP A CA 1
ATOM 1520 C C . ASP A 1 188 ? 2.912 -18.305 8.053 1.00 91.38 188 ASP A C 1
ATOM 1522 O O . ASP A 1 188 ? 3.765 -18.336 8.941 1.00 91.38 188 ASP A O 1
ATOM 1526 N N . ASN A 1 189 ? 2.908 -17.333 7.129 1.00 92.38 189 ASN A N 1
ATOM 1527 C CA . ASN A 1 189 ? 3.930 -16.297 7.029 1.00 92.38 189 ASN A CA 1
ATOM 1528 C C . ASN A 1 189 ? 3.366 -14.909 7.376 1.00 92.38 189 ASN A C 1
ATOM 1530 O O . ASN A 1 189 ? 2.430 -14.410 6.757 1.00 92.38 189 ASN A O 1
ATOM 1534 N N . TRP A 1 190 ? 3.994 -14.235 8.341 1.00 92.81 190 TRP A N 1
ATOM 1535 C CA . TRP A 1 190 ? 3.641 -12.872 8.752 1.00 92.81 190 TRP A CA 1
ATOM 1536 C C . TRP A 1 190 ? 3.768 -11.837 7.621 1.00 92.81 190 TRP A C 1
ATOM 1538 O O . TRP A 1 190 ? 3.194 -10.755 7.734 1.00 92.81 190 TRP A O 1
ATOM 1548 N N . GLU A 1 191 ? 4.508 -12.148 6.554 1.00 94.19 191 GLU A N 1
ATOM 1549 C CA . GLU A 1 191 ? 4.617 -11.334 5.337 1.00 94.19 191 GLU A CA 1
ATOM 1550 C C . GLU A 1 191 ? 3.368 -11.375 4.453 1.00 94.19 191 GLU A C 1
ATOM 1552 O O . GLU A 1 191 ? 3.368 -10.743 3.398 1.00 94.19 191 GLU A O 1
ATOM 1557 N N . CYS A 1 192 ? 2.320 -12.101 4.857 1.00 96.00 192 CYS A N 1
ATOM 1558 C CA . CYS A 1 192 ? 1.033 -12.102 4.178 1.00 96.00 192 CYS A CA 1
ATOM 1559 C C . CYS A 1 192 ? 0.574 -10.669 3.853 1.00 96.00 192 CYS A C 1
ATOM 1561 O O . CYS A 1 192 ? 0.669 -9.754 4.673 1.00 96.00 192 CYS A O 1
ATOM 1563 N N . THR A 1 193 ? 0.086 -10.478 2.630 1.00 97.12 193 THR A N 1
ATOM 1564 C CA . THR A 1 193 ? -0.367 -9.182 2.115 1.00 97.12 193 THR A CA 1
ATOM 1565 C C . THR A 1 193 ? -1.880 -9.125 1.914 1.00 97.12 193 THR A C 1
ATOM 1567 O O . THR A 1 193 ? -2.385 -8.155 1.348 1.00 97.12 193 THR A O 1
ATOM 1570 N N . LEU A 1 194 ? -2.614 -10.158 2.348 1.00 95.94 194 LEU A N 1
ATOM 1571 C CA . LEU A 1 194 ? -4.068 -10.214 2.226 1.00 95.94 194 LEU A CA 1
ATOM 1572 C C . LEU A 1 194 ? -4.770 -9.577 3.421 1.00 95.94 194 LEU A C 1
ATOM 1574 O O . LEU A 1 194 ? -4.508 -9.895 4.584 1.00 95.94 194 LEU A O 1
ATOM 1578 N N . PHE A 1 195 ? -5.748 -8.739 3.098 1.00 96.44 195 PHE A N 1
ATOM 1579 C CA . PHE A 1 195 ? -6.669 -8.133 4.043 1.00 96.44 195 PHE A CA 1
ATOM 1580 C C . PHE A 1 195 ? -8.099 -8.417 3.601 1.00 96.44 195 PHE A C 1
ATOM 1582 O O . PHE A 1 195 ? -8.421 -8.293 2.422 1.00 96.44 195 PHE A O 1
ATOM 1589 N N . LYS A 1 196 ? -8.967 -8.779 4.542 1.00 93.50 196 LYS A N 1
ATOM 1590 C CA . LYS A 1 196 ? -10.413 -8.799 4.326 1.00 93.50 196 LYS A CA 1
ATOM 1591 C C . LYS A 1 196 ? -10.974 -7.407 4.567 1.00 93.50 196 LYS A C 1
ATOM 1593 O O . LYS A 1 196 ? -10.662 -6.808 5.597 1.00 93.50 196 LYS A O 1
ATOM 1598 N N . ILE A 1 197 ? -11.831 -6.939 3.669 1.00 90.56 197 ILE A N 1
ATOM 1599 C CA . ILE A 1 197 ? -12.645 -5.741 3.880 1.00 90.56 197 ILE A CA 1
ATOM 1600 C C . ILE A 1 197 ? -13.989 -6.171 4.473 1.00 90.56 197 ILE A C 1
ATOM 1602 O O . ILE A 1 197 ? -14.725 -6.957 3.876 1.00 90.56 197 ILE A O 1
ATOM 1606 N N . GLU A 1 198 ? -14.311 -5.653 5.654 1.00 87.81 198 GLU A N 1
ATOM 1607 C CA . GLU A 1 198 ? -15.596 -5.855 6.326 1.00 87.81 198 GLU A CA 1
ATOM 1608 C C . GLU A 1 198 ? -16.340 -4.518 6.414 1.00 87.81 198 GLU A C 1
ATOM 1610 O O . GLU A 1 198 ? -15.814 -3.553 6.960 1.00 87.81 198 GLU A O 1
ATOM 1615 N N . SER A 1 199 ? -17.551 -4.429 5.861 1.00 86.38 199 SER A N 1
ATOM 1616 C CA . SER A 1 199 ? -18.364 -3.206 5.902 1.00 86.38 199 SER A CA 1
ATOM 1617 C C . SER A 1 199 ? -18.855 -2.891 7.318 1.00 86.38 199 SER A C 1
ATOM 1619 O O . SER A 1 199 ? -19.224 -3.795 8.068 1.00 86.38 199 SER A O 1
ATOM 1621 N N . VAL A 1 200 ? -18.922 -1.606 7.670 1.00 86.31 200 VAL A N 1
ATOM 1622 C CA . VAL A 1 200 ? -19.441 -1.126 8.960 1.00 86.31 200 VAL A CA 1
ATOM 1623 C C . VAL A 1 200 ? -20.699 -0.294 8.743 1.00 86.31 200 VAL A C 1
ATOM 1625 O O . VAL A 1 200 ? -20.660 0.710 8.040 1.00 86.31 200 VAL A O 1
ATOM 1628 N N . GLY A 1 201 ? -21.791 -0.671 9.411 1.00 76.38 201 GLY A N 1
ATOM 1629 C CA . GLY A 1 201 ? -23.088 0.003 9.306 1.00 76.38 201 GLY A CA 1
ATOM 1630 C C . GLY A 1 201 ? -24.046 -0.684 8.333 1.00 76.38 201 GLY A C 1
ATOM 1631 O O . GLY A 1 201 ? -23.725 -1.717 7.746 1.00 76.38 201 GLY A O 1
ATOM 1632 N N . ASN A 1 202 ? -25.251 -0.125 8.208 1.00 56.38 202 ASN A N 1
ATOM 1633 C CA . ASN A 1 202 ? -26.243 -0.624 7.260 1.00 56.38 202 ASN A CA 1
ATOM 1634 C C . ASN A 1 202 ? -25.843 -0.231 5.827 1.00 56.38 202 ASN A C 1
ATOM 1636 O O . ASN A 1 202 ? -25.281 0.851 5.648 1.00 56.38 202 ASN A O 1
ATOM 1640 N N . PRO A 1 203 ? -26.140 -1.066 4.814 1.00 54.12 203 PRO A N 1
ATOM 1641 C CA . PRO A 1 203 ? -25.938 -0.702 3.418 1.00 54.12 203 PRO A CA 1
ATOM 1642 C C . PRO A 1 203 ? -26.736 0.566 3.136 1.00 54.12 203 PRO A C 1
ATOM 1644 O O . PRO A 1 203 ? -27.960 0.577 3.276 1.00 54.12 203 PRO A O 1
ATOM 1647 N N . ASP A 1 204 ? -26.049 1.643 2.779 1.00 47.19 204 ASP A N 1
ATOM 1648 C CA . ASP A 1 204 ? -26.661 2.959 2.626 1.00 47.19 204 ASP A CA 1
ATOM 1649 C C . ASP A 1 204 ? -27.319 3.059 1.241 1.00 47.19 204 ASP A C 1
ATOM 1651 O O . ASP A 1 204 ? -26.924 3.882 0.424 1.00 47.19 204 ASP A O 1
ATOM 1655 N N . GLY A 1 205 ? -28.220 2.114 0.914 1.00 46.34 205 GLY A N 1
ATOM 1656 C CA . GLY A 1 205 ? -28.994 1.979 -0.338 1.00 46.34 205 GLY A CA 1
ATOM 1657 C C . GLY A 1 205 ? -28.197 1.883 -1.653 1.00 46.34 205 GLY A C 1
ATOM 1658 O O . GLY A 1 205 ? -28.734 1.491 -2.684 1.00 46.34 205 GLY A O 1
ATOM 1659 N N . SER A 1 206 ? -26.919 2.232 -1.617 1.00 47.78 206 SER A N 1
ATOM 1660 C CA . SER A 1 206 ? -25.915 2.120 -2.650 1.00 47.78 206 SER A CA 1
ATOM 1661 C C . SER A 1 206 ? -24.991 0.995 -2.210 1.00 47.78 206 SER A C 1
ATOM 1663 O O . SER A 1 206 ? -24.525 0.995 -1.074 1.00 47.78 206 SER A O 1
ATOM 1665 N N . ASP A 1 207 ? -24.705 0.032 -3.083 1.00 48.72 207 ASP A N 1
ATOM 1666 C CA . ASP A 1 207 ? -23.776 -1.088 -2.827 1.00 48.72 207 ASP A CA 1
ATOM 1667 C C . ASP A 1 207 ? -22.311 -0.638 -2.589 1.00 48.72 207 ASP A C 1
ATOM 1669 O O . ASP A 1 207 ? -21.353 -1.386 -2.783 1.00 48.72 207 ASP A O 1
ATOM 1673 N N . ARG A 1 208 ? -22.094 0.622 -2.203 1.00 58.34 208 ARG A N 1
ATOM 1674 C CA . ARG A 1 208 ? -20.796 1.219 -1.933 1.00 58.34 208 ARG A CA 1
ATOM 1675 C C . ARG A 1 208 ? -20.467 1.068 -0.457 1.00 58.34 208 ARG A C 1
ATOM 1677 O O . ARG A 1 208 ? -21.143 1.612 0.410 1.00 58.34 208 ARG A O 1
ATOM 1684 N N . ILE A 1 209 ? -19.365 0.378 -0.181 1.00 57.78 209 ILE A N 1
ATOM 1685 C CA . ILE A 1 209 ? -18.755 0.373 1.147 1.00 57.78 209 ILE A CA 1
ATOM 1686 C C . ILE A 1 209 ? -18.192 1.773 1.400 1.00 57.78 209 ILE A C 1
ATOM 1688 O O . ILE A 1 209 ? -17.184 2.151 0.809 1.00 57.78 209 ILE A O 1
ATOM 1692 N N . THR A 1 210 ? -18.849 2.540 2.266 1.00 75.56 210 THR A N 1
ATOM 1693 C CA . THR A 1 210 ? -18.397 3.877 2.683 1.00 75.56 210 THR A CA 1
ATOM 1694 C C . THR A 1 210 ? -17.581 3.828 3.966 1.00 75.56 210 THR A C 1
ATOM 1696 O O . THR A 1 210 ? -16.696 4.654 4.159 1.00 75.56 210 THR A O 1
ATOM 1699 N N . ARG A 1 211 ? -17.836 2.841 4.834 1.00 88.25 211 ARG A N 1
ATOM 1700 C CA . ARG A 1 211 ? -17.079 2.591 6.066 1.00 88.25 211 ARG A CA 1
ATOM 1701 C C . ARG A 1 211 ? -16.728 1.118 6.185 1.00 88.25 211 ARG A C 1
ATOM 1703 O O . ARG A 1 211 ? -17.563 0.249 5.928 1.00 88.25 211 ARG A O 1
ATOM 1710 N N . CYS A 1 212 ? -15.497 0.828 6.581 1.00 91.62 212 CYS A N 1
ATOM 1711 C CA . CYS A 1 212 ? -14.994 -0.535 6.654 1.00 91.62 212 CYS A CA 1
ATOM 1712 C C . CYS A 1 212 ? -14.013 -0.761 7.803 1.00 91.62 212 CYS A C 1
ATOM 1714 O O . CYS A 1 212 ? -13.400 0.174 8.315 1.00 91.62 212 CYS A O 1
ATOM 1716 N N . ARG A 1 213 ? -13.816 -2.038 8.126 1.00 95.69 213 ARG A N 1
ATOM 1717 C CA . ARG A 1 213 ? -12.678 -2.573 8.868 1.00 95.69 213 ARG A CA 1
ATOM 1718 C C . ARG A 1 213 ? -11.794 -3.379 7.929 1.00 95.69 213 ARG A C 1
ATOM 1720 O O . ARG A 1 213 ? -12.289 -3.999 6.985 1.00 95.69 213 ARG A O 1
ATOM 1727 N N . LEU A 1 214 ? -10.498 -3.409 8.222 1.00 96.94 214 LEU A N 1
ATOM 1728 C CA . LEU A 1 214 ? -9.548 -4.282 7.538 1.00 96.94 214 LEU A CA 1
ATOM 1729 C C . LEU A 1 214 ? -9.086 -5.374 8.498 1.00 96.94 214 LEU A C 1
ATOM 1731 O O . LEU A 1 214 ? -8.713 -5.090 9.635 1.00 96.94 214 LEU A O 1
ATOM 1735 N N . ILE A 1 215 ? -9.091 -6.622 8.041 1.00 97.31 215 ILE A N 1
ATOM 1736 C CA . ILE A 1 215 ? -8.669 -7.778 8.840 1.00 97.31 215 ILE A CA 1
ATOM 1737 C C . ILE A 1 215 ? -7.513 -8.451 8.119 1.00 97.31 215 ILE A C 1
ATOM 1739 O O . ILE A 1 215 ? -7.679 -8.945 7.007 1.00 97.31 215 ILE A O 1
ATOM 1743 N N . HIS A 1 216 ? -6.341 -8.493 8.740 1.00 97.06 216 HIS A N 1
ATOM 1744 C CA . HIS A 1 216 ? -5.173 -9.147 8.157 1.00 97.06 216 HIS A CA 1
ATOM 1745 C C . HIS A 1 216 ? -5.358 -10.670 8.164 1.00 97.06 216 HIS A C 1
ATOM 1747 O O . HIS A 1 216 ? -5.554 -11.252 9.236 1.00 97.06 216 HIS A O 1
ATOM 1753 N N . LEU A 1 217 ? -5.301 -11.308 6.987 1.00 95.12 217 LEU A N 1
ATOM 1754 C CA . LEU A 1 217 ? -5.667 -12.718 6.806 1.00 95.12 217 LEU A CA 1
ATOM 1755 C C . LEU A 1 217 ? -4.858 -13.636 7.726 1.00 95.12 217 LEU A C 1
ATOM 1757 O O . LEU A 1 217 ? -5.446 -14.405 8.481 1.00 95.12 217 LEU A O 1
ATOM 1761 N N . GLN A 1 218 ? -3.527 -13.521 7.700 1.00 95.62 218 GLN A N 1
ATOM 1762 C CA . GLN A 1 218 ? -2.647 -14.425 8.443 1.00 95.62 218 GLN A CA 1
ATOM 1763 C C . GLN A 1 218 ? -2.893 -14.393 9.955 1.00 95.62 218 GLN A C 1
ATOM 1765 O O . GLN A 1 218 ? -2.886 -15.426 10.617 1.00 95.62 218 GLN A O 1
ATOM 1770 N N . SER A 1 219 ? -3.094 -13.208 10.531 1.00 95.38 219 SER A N 1
ATOM 1771 C CA . SER A 1 219 ? -3.249 -13.079 11.983 1.00 95.38 219 SER A CA 1
ATOM 1772 C C . SER A 1 219 ? -4.703 -13.157 12.448 1.00 95.38 219 SER A C 1
ATOM 1774 O O . SER A 1 219 ? -4.946 -13.333 13.643 1.00 95.38 219 SER A O 1
ATOM 1776 N N . GLY A 1 220 ? -5.666 -12.962 11.541 1.00 95.50 220 GLY A N 1
ATOM 1777 C CA . GLY A 1 220 ? -7.082 -12.785 11.875 1.00 95.50 220 GLY A CA 1
ATOM 1778 C C . GLY A 1 220 ? -7.332 -11.587 12.797 1.00 95.50 220 GLY A C 1
ATOM 1779 O O . GLY A 1 220 ? -8.254 -11.616 13.608 1.00 95.50 220 GLY A O 1
ATOM 1780 N N . LEU A 1 221 ? -6.466 -10.570 12.735 1.00 97.56 221 LEU A N 1
ATOM 1781 C CA . LEU A 1 221 ? -6.543 -9.385 13.591 1.00 97.56 221 LEU A CA 1
ATOM 1782 C C . LEU A 1 221 ? -7.052 -8.206 12.778 1.00 97.56 221 LEU A C 1
ATOM 1784 O O . LEU A 1 221 ? -6.622 -8.005 11.639 1.00 97.56 221 LEU A O 1
ATOM 1788 N N . TYR A 1 222 ? -7.916 -7.416 13.404 1.00 98.44 222 TYR A N 1
ATOM 1789 C CA . TYR A 1 222 ? -8.332 -6.121 12.893 1.00 98.44 222 TYR A CA 1
ATOM 1790 C C . TYR A 1 222 ? -7.130 -5.183 12.838 1.00 98.44 222 TYR A C 1
ATOM 1792 O O . TYR A 1 222 ? -6.299 -5.184 13.750 1.00 98.44 222 TYR A O 1
ATOM 1800 N N . THR A 1 223 ? -7.018 -4.382 11.785 1.00 98.19 223 THR A N 1
ATOM 1801 C CA . THR A 1 223 ? -6.104 -3.243 11.813 1.00 98.19 223 THR A CA 1
ATOM 1802 C C . THR A 1 223 ? -6.682 -2.151 12.703 1.00 98.19 223 THR A C 1
ATOM 1804 O O . THR A 1 223 ? -7.893 -2.045 12.847 1.00 98.19 223 THR A O 1
ATOM 1807 N N . MET A 1 224 ? -5.831 -1.326 13.297 1.00 97.44 224 MET A N 1
ATOM 1808 C CA . MET A 1 224 ? -6.239 -0.175 14.089 1.00 97.44 224 MET A CA 1
ATOM 1809 C C . MET A 1 224 ? -5.217 0.956 13.984 1.00 97.44 224 MET A C 1
ATOM 1811 O O . MET A 1 224 ? -4.060 0.734 13.620 1.00 97.44 224 MET A O 1
ATOM 1815 N N . ILE A 1 225 ? -5.651 2.162 14.332 1.00 96.81 225 ILE A N 1
ATOM 1816 C CA . ILE A 1 225 ? -4.778 3.303 14.593 1.00 96.81 225 ILE A CA 1
ATOM 1817 C C . ILE A 1 225 ? -4.214 3.206 16.022 1.00 96.81 225 ILE A C 1
ATOM 1819 O O . ILE A 1 225 ? -4.967 3.055 16.985 1.00 96.81 225 ILE A O 1
ATOM 1823 N N . ASN A 1 226 ? -2.886 3.241 16.175 1.00 94.38 226 ASN A N 1
ATOM 1824 C CA . ASN A 1 226 ? -2.234 3.229 17.494 1.00 94.38 226 ASN A CA 1
ATOM 1825 C C . ASN A 1 226 ? -2.060 4.650 18.073 1.00 94.38 226 ASN A C 1
ATOM 1827 O O . ASN A 1 226 ? -2.417 5.642 17.443 1.00 94.38 226 ASN A O 1
ATOM 1831 N N . GLY A 1 227 ? -1.455 4.763 19.263 1.00 92.25 227 GLY A N 1
ATOM 1832 C CA . GLY A 1 227 ? -1.195 6.058 19.913 1.00 92.25 227 GLY A CA 1
ATOM 1833 C C . GLY A 1 227 ? -0.250 7.005 19.155 1.00 92.25 227 GLY A C 1
ATOM 1834 O O . GLY A 1 227 ? -0.271 8.202 19.412 1.00 92.25 227 GLY A O 1
ATOM 1835 N N . ASN A 1 228 ? 0.532 6.494 18.199 1.00 91.56 228 ASN A N 1
ATOM 1836 C CA . ASN A 1 228 ? 1.374 7.285 17.291 1.00 91.56 228 ASN A CA 1
ATOM 1837 C C . ASN A 1 228 ? 0.681 7.564 15.945 1.00 91.56 228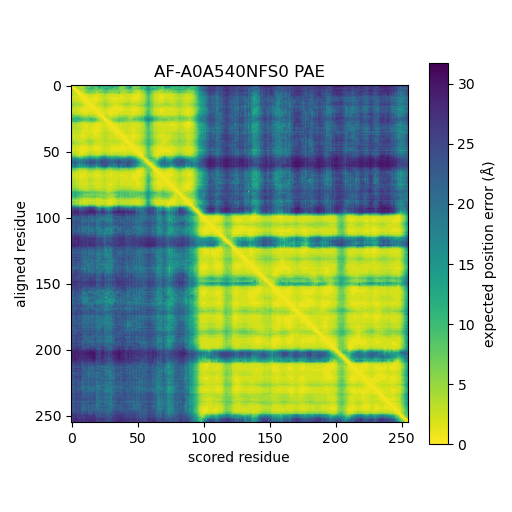 ASN A C 1
ATOM 1839 O O . ASN A 1 228 ? 1.313 8.034 15.000 1.00 91.56 228 ASN A O 1
ATOM 1843 N N . PHE A 1 229 ? -0.606 7.233 15.843 1.00 95.06 229 PHE A N 1
ATOM 1844 C CA . PHE A 1 229 ? -1.413 7.285 14.629 1.00 95.06 229 PHE A CA 1
ATOM 1845 C C . PHE A 1 229 ? -0.963 6.344 13.502 1.00 95.06 229 PHE A C 1
ATOM 1847 O O . PHE A 1 229 ? -1.421 6.474 12.367 1.00 95.06 229 PHE A O 1
ATOM 1854 N N . ASP A 1 230 ? -0.094 5.376 13.794 1.00 95.31 230 ASP A N 1
ATOM 1855 C CA . ASP A 1 230 ? 0.338 4.378 12.820 1.00 95.31 230 ASP A CA 1
ATOM 1856 C C . ASP A 1 230 ? -0.732 3.303 12.624 1.00 95.31 230 ASP A C 1
ATOM 1858 O O . ASP A 1 230 ? -1.406 2.895 13.577 1.00 95.31 230 ASP A O 1
ATOM 1862 N N . LEU A 1 231 ? -0.817 2.774 11.404 1.00 97.50 231 LEU A N 1
ATOM 1863 C CA . LEU A 1 231 ? -1.601 1.582 11.111 1.00 97.50 231 LEU A CA 1
ATOM 1864 C C . LEU A 1 231 ? -0.898 0.341 11.675 1.00 97.50 231 LEU A C 1
ATOM 1866 O O . LEU A 1 231 ? 0.225 -0.003 11.296 1.00 97.50 231 LEU A O 1
ATOM 1870 N N . CYS A 1 232 ? -1.570 -0.376 12.567 1.00 96.94 232 CYS A N 1
ATOM 1871 C CA . CYS A 1 232 ? -1.056 -1.605 13.157 1.00 96.94 232 CYS A CA 1
ATOM 1872 C C . CYS A 1 232 ? -2.158 -2.660 13.308 1.00 96.94 232 CYS A C 1
ATOM 1874 O O . CYS A 1 232 ? -3.315 -2.411 13.001 1.00 96.94 232 CYS A O 1
ATOM 1876 N N . LEU A 1 233 ? -1.803 -3.856 13.769 1.00 97.75 233 LEU A N 1
ATOM 1877 C CA . LEU A 1 233 ? -2.742 -4.904 14.156 1.00 97.75 233 LEU A CA 1
ATOM 1878 C C . LEU A 1 233 ? -3.206 -4.703 15.604 1.00 97.75 233 LEU A C 1
ATOM 1880 O O . LEU A 1 233 ? -2.391 -4.511 16.511 1.00 97.75 233 LEU A O 1
ATOM 1884 N N . GLY A 1 234 ? -4.512 -4.809 15.813 1.00 96.38 234 GLY A N 1
ATOM 1885 C CA . GLY A 1 234 ? -5.198 -4.710 17.094 1.00 96.38 234 GLY A CA 1
ATOM 1886 C C . GLY A 1 234 ? -5.607 -6.071 17.654 1.00 96.38 234 GLY A C 1
ATOM 1887 O O . GLY A 1 234 ? -4.764 -6.946 17.876 1.00 96.38 234 GLY A O 1
ATOM 1888 N N . GLY A 1 235 ? -6.902 -6.214 17.944 1.00 96.00 235 GLY A N 1
ATOM 1889 C CA . GLY A 1 235 ? -7.514 -7.417 18.511 1.00 96.00 235 GLY A CA 1
ATOM 1890 C C . GLY A 1 235 ? -8.163 -8.336 17.471 1.00 96.00 235 GLY A C 1
ATOM 1891 O O . GLY A 1 235 ? -8.174 -8.050 16.276 1.00 96.00 235 GLY A O 1
ATOM 1892 N N . LYS A 1 236 ? -8.717 -9.458 17.949 1.00 96.75 236 LYS A N 1
ATOM 1893 C CA . LYS A 1 236 ? -9.528 -10.402 17.149 1.00 96.75 236 LYS A CA 1
ATOM 1894 C C . LYS A 1 236 ? -10.996 -9.989 17.021 1.00 96.75 236 LYS A C 1
ATOM 1896 O O . LYS A 1 236 ? -11.761 -10.650 16.332 1.00 96.75 236 LYS A O 1
ATOM 1901 N N . THR A 1 237 ? -11.391 -8.937 17.722 1.00 96.12 237 THR A N 1
ATOM 1902 C CA . THR A 1 237 ? -12.743 -8.382 17.724 1.00 96.12 237 THR A CA 1
ATOM 1903 C C . THR A 1 237 ? -12.662 -6.893 17.412 1.00 96.12 237 THR A C 1
ATOM 1905 O O . THR A 1 237 ? -11.604 -6.300 17.660 1.00 96.12 237 THR A O 1
ATOM 1908 N N . PRO A 1 238 ? -13.760 -6.288 16.929 1.00 96.06 238 PRO A N 1
ATOM 1909 C CA . PRO A 1 238 ? -13.830 -4.851 16.724 1.00 96.06 238 PRO A CA 1
ATOM 1910 C C . PRO A 1 238 ? -13.360 -4.052 17.939 1.00 96.06 238 PRO A C 1
ATOM 1912 O O . PRO A 1 238 ? -13.638 -4.432 19.083 1.00 96.06 238 PRO A O 1
ATOM 1915 N N . HIS A 1 239 ? -12.648 -2.954 17.696 1.00 95.50 239 HIS A N 1
ATOM 1916 C CA . HIS A 1 239 ? -12.173 -2.099 18.778 1.00 95.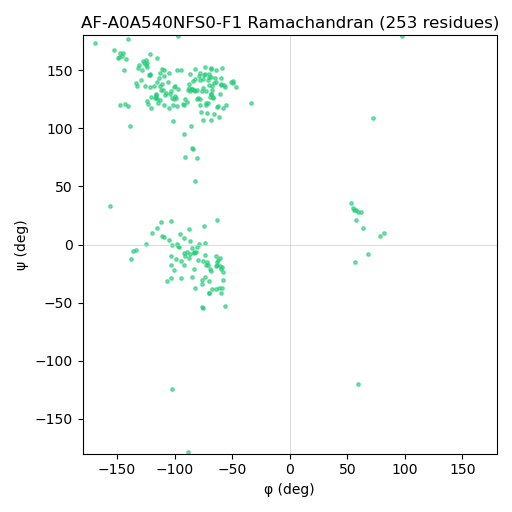50 239 HIS A CA 1
ATOM 1917 C C . HIS A 1 239 ? -13.356 -1.313 19.376 1.00 95.50 239 HIS A C 1
ATOM 1919 O O . HIS A 1 239 ? -14.116 -0.714 18.614 1.00 95.50 239 HIS A O 1
ATOM 1925 N N . PRO A 1 240 ? -13.528 -1.257 20.713 1.00 92.00 240 PRO A N 1
ATOM 1926 C CA . PRO A 1 240 ? -14.670 -0.573 21.337 1.00 92.00 240 PRO A CA 1
ATOM 1927 C C . PRO A 1 240 ? -14.750 0.914 20.963 1.00 92.00 240 PRO A C 1
ATOM 1929 O O . PRO A 1 240 ? -15.832 1.426 20.691 1.00 92.00 240 PRO A O 1
ATOM 1932 N N . ASP A 1 241 ? -13.596 1.575 20.862 1.00 93.38 241 ASP A N 1
ATOM 1933 C CA . ASP A 1 241 ? -13.498 2.989 20.472 1.00 93.38 241 ASP A CA 1
ATOM 1934 C C . ASP A 1 241 ? -13.428 3.212 18.948 1.00 93.38 241 ASP A C 1
ATOM 1936 O O . ASP A 1 241 ? -13.064 4.296 18.498 1.00 93.38 241 ASP A O 1
ATOM 1940 N N . ASN A 1 242 ? -13.726 2.188 18.137 1.00 93.38 242 ASN A N 1
ATOM 1941 C CA . ASN A 1 242 ? -13.693 2.243 16.668 1.00 93.38 242 ASN A CA 1
ATOM 1942 C C . ASN A 1 242 ? -12.343 2.689 16.063 1.00 93.38 242 ASN A C 1
ATOM 1944 O O . ASN A 1 242 ? -12.302 3.243 14.966 1.00 93.38 242 ASN A O 1
ATOM 1948 N N . LEU A 1 243 ? -11.220 2.415 16.740 1.00 96.19 243 LEU A N 1
ATOM 1949 C CA . LEU A 1 243 ? -9.865 2.667 16.214 1.00 96.19 243 LEU A CA 1
ATOM 1950 C C . LEU A 1 243 ? -9.536 1.831 14.959 1.00 96.19 243 LEU A C 1
ATOM 1952 O O . LEU A 1 243 ? -8.515 2.043 14.311 1.00 96.19 243 LEU A O 1
ATOM 1956 N N . ASP A 1 244 ? -10.386 0.868 14.634 1.00 96.81 244 ASP A N 1
ATOM 1957 C CA . ASP A 1 244 ? -10.326 -0.065 13.515 1.00 96.81 244 ASP A CA 1
ATOM 1958 C C . ASP A 1 244 ? -11.304 0.271 12.376 1.00 96.81 244 ASP A C 1
ATOM 1960 O O . ASP A 1 244 ? -11.405 -0.497 11.418 1.00 96.81 244 ASP A O 1
ATOM 1964 N N . VAL A 1 245 ? -12.035 1.388 12.474 1.00 95.62 245 VAL A N 1
ATOM 1965 C CA . VAL A 1 245 ? -13.017 1.813 11.469 1.00 95.62 245 VAL A CA 1
ATOM 1966 C C . VAL A 1 245 ? -12.459 2.945 10.614 1.00 95.62 245 VAL A C 1
ATOM 1968 O O . VAL A 1 245 ? -11.935 3.943 11.116 1.00 95.62 245 VAL A O 1
ATOM 1971 N N . TYR A 1 246 ? -12.611 2.787 9.301 1.00 94.75 246 TYR A N 1
ATOM 1972 C CA . TYR A 1 246 ? -12.143 3.740 8.306 1.00 94.75 246 TYR A CA 1
ATOM 1973 C C . TYR A 1 246 ? -13.256 4.096 7.336 1.00 94.75 246 TYR A C 1
ATOM 1975 O O . TYR A 1 246 ? -13.994 3.219 6.883 1.00 94.75 246 TYR A O 1
ATOM 1983 N N . THR A 1 247 ? -13.309 5.360 6.943 1.00 91.06 247 THR A N 1
ATOM 1984 C CA . THR A 1 247 ? -14.070 5.791 5.776 1.00 91.06 247 THR A CA 1
ATOM 1985 C C . THR A 1 247 ? -13.281 5.454 4.507 1.00 91.06 247 THR A C 1
ATOM 1987 O O . THR A 1 247 ? -12.113 5.833 4.371 1.00 91.06 247 THR A O 1
ATOM 1990 N N . LEU A 1 248 ? -13.922 4.726 3.592 1.00 86.94 248 LEU A N 1
ATOM 1991 C CA . LEU A 1 248 ? -13.389 4.303 2.301 1.00 86.94 248 LEU A CA 1
ATOM 1992 C C . LEU A 1 248 ? -14.014 5.156 1.195 1.00 86.94 248 LEU A C 1
ATOM 1994 O O . LEU A 1 248 ? -15.219 5.091 0.959 1.00 86.94 248 LEU A O 1
ATOM 1998 N N . SER A 1 249 ? -13.183 5.915 0.481 1.00 82.75 249 SER A N 1
ATOM 1999 C CA . SER A 1 249 ? -13.638 6.753 -0.633 1.00 82.75 249 SER A CA 1
ATOM 2000 C C . SER A 1 249 ? -12.880 6.406 -1.905 1.00 82.75 249 SER A C 1
ATOM 2002 O O . SER A 1 249 ? -11.652 6.499 -1.944 1.00 82.75 249 SER A O 1
ATOM 2004 N N . SER A 1 250 ? -13.608 6.041 -2.963 1.00 71.81 250 SER A N 1
ATOM 2005 C CA . SER A 1 250 ? -13.051 5.959 -4.315 1.00 71.81 250 SER A CA 1
ATOM 2006 C C . SER A 1 250 ? -12.722 7.364 -4.808 1.00 71.81 250 SER A C 1
ATOM 2008 O O . SER A 1 250 ? -13.587 8.245 -4.766 1.00 71.81 250 SER A O 1
ATOM 2010 N N . LEU A 1 251 ? -11.509 7.580 -5.305 1.00 53.16 251 LEU A N 1
ATOM 2011 C CA . LEU A 1 251 ? -11.170 8.836 -5.960 1.00 53.16 251 LEU A CA 1
ATOM 2012 C C . LEU A 1 251 ? -11.805 8.862 -7.358 1.00 53.16 251 LEU A C 1
ATOM 2014 O O . LEU A 1 251 ? -11.717 7.862 -8.077 1.00 53.16 251 LEU A O 1
ATOM 2018 N N . PRO A 1 252 ? -12.446 9.974 -7.765 1.00 37.16 252 PRO A N 1
ATOM 2019 C CA . PRO A 1 252 ? -12.869 10.128 -9.147 1.00 37.16 252 PRO A CA 1
ATOM 2020 C C . PRO A 1 252 ? -11.634 10.057 -10.052 1.00 37.16 252 PRO A C 1
ATOM 2022 O O . PRO A 1 252 ? -10.581 10.611 -9.723 1.00 37.16 252 PRO A O 1
ATOM 2025 N N . LEU A 1 253 ? -11.764 9.360 -11.183 1.00 33.66 253 LEU A N 1
ATOM 2026 C CA . LEU A 1 253 ? -10.777 9.424 -12.258 1.00 33.66 253 LEU A CA 1
ATOM 2027 C C . LEU A 1 253 ? -10.626 10.904 -12.627 1.00 33.66 253 LEU A C 1
ATOM 2029 O O . LEU A 1 253 ? -11.617 11.557 -12.953 1.00 33.66 253 LEU A O 1
ATOM 2033 N N . SER A 1 254 ? -9.419 11.449 -12.492 1.00 31.59 254 SER A N 1
ATOM 2034 C CA . SER A 1 254 ? -9.125 12.802 -12.955 1.00 31.59 254 SER A CA 1
ATOM 2035 C C . SER A 1 254 ? -9.356 12.832 -14.464 1.00 31.59 254 SER A C 1
ATOM 2037 O O . SER A 1 254 ? -8.623 12.164 -15.193 1.00 31.59 254 SER A O 1
ATOM 2039 N N . SER A 1 255 ? -10.414 13.531 -14.878 1.00 25.86 255 SER A N 1
ATOM 2040 C CA . SER A 1 255 ? -10.791 13.798 -16.270 1.00 25.86 255 SER A CA 1
ATOM 2041 C C . SER A 1 255 ? -9.727 14.582 -17.018 1.00 25.86 255 SER A C 1
ATOM 2043 O O . SER A 1 255 ? -9.181 15.513 -16.379 1.00 25.86 255 SER A O 1
#

Sequence (255 aa):
MSNTNPEYVHIKCSSNRKYLKKAPEKGTPWILAAAEQPVEDRNQPTCTLFKLEPSGKEYHDNDKVRLVHVQSGLYVRPITEGKFESCLGVVTEENSLSSFVLKADTNDKYLCYQLDVESGTNEILRFSEENSNSRFIKFTTEKPNNEDYADKNYVHIKCSYNGHYLRRVNQNRRLILAAAIDRNENIDNWECTLFKIESVGNPDGSDRITRCRLIHLQSGLYTMINGNFDLCLGGKTPHPDNLDVYTLSSLPLSS

Secondary structure (DSSP, 8-state):
--SS-TTEEE-B-TTT-PEEEE-SSTT--BEEEEESS----TTSTT--EEEEEE--SSTT-TT-EEEEETTTTEEEEEEEETTEEEEEEEE--TTS---EEEEETTT--EEEEE--SSSS-TTEEEEEE--TT-GGG-EEEE--SSHHHHTTTEEEEEETTT-PEEEEEETTEEEEEEEESS----TT-TT--EEEEEE-SS--SSS---EEEEEETTTTEEEEE-TTSBEEE--SS--TT-TT-EEEEEPPP--

Solvent-accessible surface area (backbone atoms only — not comparable to full-atom values): 13998 Å² total; per-residue (Å²): 105,41,93,88,43,86,74,27,32,59,51,64,40,83,86,80,64,13,24,36,23,52,44,82,55,88,76,50,49,38,52,35,68,70,32,87,62,91,33,80,52,56,88,42,76,71,24,19,40,28,33,75,39,78,67,53,97,52,96,84,38,80,90,39,66,42,42,27,37,57,56,68,72,22,32,52,43,68,40,69,59,92,92,42,70,68,40,50,20,53,37,72,66,92,86,54,56,71,41,27,37,43,29,35,72,79,75,72,14,27,37,21,61,40,77,36,79,86,79,68,56,64,29,37,31,29,46,71,41,78,64,89,82,46,66,45,32,34,30,32,49,42,75,48,88,52,70,92,38,51,84,63,49,33,26,31,41,29,34,56,56,82,52,13,23,35,19,41,75,44,89,87,46,54,43,34,22,46,70,28,82,65,89,33,83,49,61,92,37,56,63,22,22,38,28,30,61,42,74,58,78,77,80,73,91,45,101,62,68,49,29,30,31,43,28,36,58,48,77,56,21,29,34,22,54,47,99,84,31,31,39,23,53,60,45,81,55,86,48,92,82,39,48,29,38,27,38,42,45,71,52,76,80,86,125

Nearest PDB structures (foldseek):
  1jly-assembly1_B  TM=4.718E-01  e=8.186E-15  Amaranthus caudatus
  4iy8-assembly2_B  TM=6.880E-01  e=1.494E-04  Bombyx mori
  4pc4-assembly4_D  TM=7.292E-01  e=5.400E-04  Bombyx mori
  4efr-assembly1_A  TM=6.657E-01  e=4.567E-04  Bombyx mori
  5g56-assembly1_A  TM=6.785E-01  e=2.155E-02  Acetivib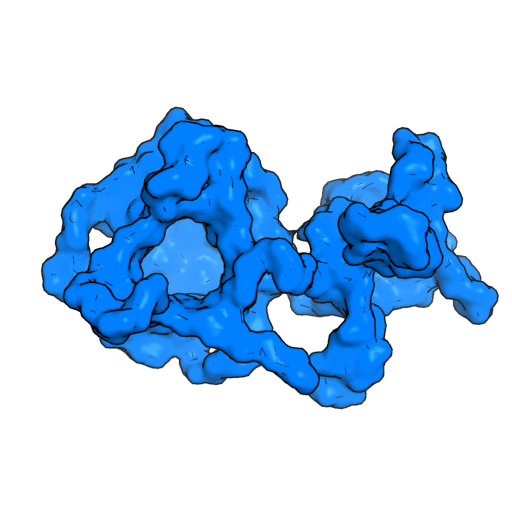rio thermocellus

Mean predicted aligned error: 13.11 Å

Radius of gyration: 19.55 Å; Cα contacts (8 Å, |Δi|>4): 602; chains: 1; bounding box: 53×42×56 Å

Foldseek 3Di:
DDPPDPQKDWDADPPVRATWAADLPALRFAIDSDHPDADCPLCDSRHRIKGWDQPDPDPPRRVDTWIARRNLRFTWFQDDDDPDGRGIGTWHDPPAFFWKWWAQPVPRFIFFWDQPPPVVQGFFTFRDHDDPPDLGRTKGWDADPDPVCRVQQKTFIARGRRRATWFAPAPPFFAIGSDHSDADCDLCGRRHRIWHWAADDDDPVDPDRQKTWIARRNVCFTWFQDPRRTTGGDHNDQDPSNRRMIGMDRDPDDD

InterPro domains:
  IPR008998 Agglutinin domain [PF07468] (2-88)
  IPR008998 Agglutinin domain [PF07468] (100-223)
  IPR008998 Agglutinin domain [SM00791] (95-250)
  IPR036242 Agglutinin domain superfamily [SSF50382] (3-92)
  IPR036242 Agglutinin domain superfamily [SSF50382] (101-227)
  IPR053237 Natterin, C-terminal [PTHR39244] (98-226)